Protein AF-F6R6I1-F1 (afdb_monomer)

Nearest PDB structures (foldseek):
  8r4o-assembly4_G  TM=9.801E-01  e=1.440E-27  Homo sapiens
  8r4o-assembly1_A  TM=9.838E-01  e=4.309E-27  Homo sapiens
  8r4q-assembly3_E  TM=9.734E-01  e=6.599E-27  Homo sapiens
  8r4q-assembly6_K  TM=9.717E-01  e=1.011E-26  Homo sapiens
  8oku-assembly1_B  TM=9.571E-01  e=4.309E-27  Homo sapiens

Mean predicted aligned error: 9.82 Å

Secondary structure (DSSP, 8-state):
------------------PPP---EETTEEEEEEEEE-SSEEEEEEEETTT--EEEEEEEEGGG--HHHHHHHHHHHHHHHH---TTBPPEEEEEE-SSEEEEEEE--TT-BHHHHHHHH-SPPHHHHHHHHHHHHHHHHHHHTTTEE-S---GGGEEE-TT--EEE--GGG-EE--TT-------S-GGG--THHHHT--

Foldseek 3Di:
DDDDDDDDDPDDPPPPPPPPPPFDDDVQWGWDDWDDDDDFWTWTWIARNVVRDIWIKIKGFQVPDDPVLVVLVVQLVVLLCPDDDPQAKHFDDWDDDPTMIITIIDDAPQAFVVVVCVVPNDDDPVVVVQQVVSVVVSQVSCVVVQKHQQADDRNQWGAHPVGHTYGHDSSVMDGDDDPDDDQDQDYDVVPDDVCSVVSDD

Structure (mmCIF, N/CA/C/O backbone):
data_AF-F6R6I1-F1
#
_entry.id   AF-F6R6I1-F1
#
loop_
_atom_site.group_PDB
_atom_site.id
_atom_site.type_symbol
_atom_site.label_atom_id
_atom_site.label_alt_id
_atom_site.label_comp_id
_atom_site.label_asym_id
_atom_site.label_entity_id
_atom_site.label_seq_id
_atom_site.pdbx_PDB_ins_code
_atom_site.Cartn_x
_atom_site.Cartn_y
_atom_site.Cartn_z
_atom_site.occupancy
_atom_site.B_iso_or_equiv
_atom_site.auth_seq_id
_atom_site.auth_comp_id
_atom_site.auth_asym_id
_atom_site.auth_atom_id
_atom_site.pdbx_PDB_model_num
ATOM 1 N N . MET A 1 1 ? -18.688 -51.792 69.444 1.00 35.81 1 MET A N 1
ATOM 2 C CA . MET A 1 1 ? -17.307 -52.101 69.013 1.00 35.81 1 MET A CA 1
ATOM 3 C C . MET A 1 1 ? -17.347 -52.155 67.488 1.00 35.81 1 MET A C 1
ATOM 5 O O . MET A 1 1 ? -18.050 -53.008 66.976 1.00 35.81 1 MET A O 1
ATOM 9 N N . THR A 1 2 ? -17.071 -51.022 66.819 1.00 34.97 2 THR A N 1
ATOM 10 C CA . THR A 1 2 ? -15.810 -50.719 66.073 1.00 34.97 2 THR A CA 1
ATOM 11 C C . THR A 1 2 ? -15.666 -51.589 64.812 1.00 34.97 2 THR A C 1
ATOM 13 O O . THR A 1 2 ? -15.814 -52.793 64.924 1.00 34.97 2 THR A O 1
ATOM 16 N N . SER A 1 3 ? -15.337 -51.135 63.599 1.00 32.53 3 SER A N 1
ATOM 17 C CA . SER A 1 3 ? -14.933 -49.834 63.041 1.00 32.53 3 SER A CA 1
ATOM 18 C C . SER A 1 3 ? -14.606 -50.028 61.540 1.00 32.53 3 SER A C 1
ATOM 20 O O . SER A 1 3 ? -13.990 -51.030 61.205 1.00 32.53 3 SER A O 1
ATOM 22 N N . ASN A 1 4 ? -14.933 -49.021 60.718 1.00 33.94 4 ASN A N 1
ATOM 23 C CA . ASN A 1 4 ? -14.175 -48.418 59.596 1.00 33.94 4 ASN A CA 1
ATOM 24 C C . ASN A 1 4 ? -13.657 -49.180 58.347 1.00 33.94 4 ASN A C 1
ATOM 26 O O . ASN A 1 4 ? -12.853 -50.097 58.448 1.00 33.94 4 ASN A O 1
ATOM 30 N N . GLY A 1 5 ? -13.907 -48.524 57.191 1.00 29.98 5 GLY A N 1
ATOM 31 C CA . GLY A 1 5 ? -12.962 -48.283 56.069 1.00 29.98 5 GLY A CA 1
ATOM 32 C C . GLY A 1 5 ? -13.103 -49.219 54.856 1.00 29.98 5 GLY A C 1
ATOM 33 O O . GLY A 1 5 ? -13.287 -50.406 55.056 1.00 29.98 5 GLY A O 1
ATOM 34 N N . GLN A 1 6 ? -13.024 -48.835 53.572 1.00 35.38 6 GLN A N 1
ATOM 35 C CA . GLN A 1 6 ? -12.653 -47.619 52.817 1.00 35.38 6 GLN A CA 1
ATOM 36 C C . GLN A 1 6 ? -13.340 -47.715 51.425 1.00 35.38 6 GLN A C 1
ATOM 38 O O . GLN A 1 6 ? -13.436 -48.802 50.868 1.00 35.38 6 GLN A O 1
ATOM 43 N N . VAL A 1 7 ? -14.037 -46.679 50.946 1.00 37.00 7 VAL A N 1
ATOM 44 C CA . VAL A 1 7 ? -13.659 -45.748 49.850 1.00 37.00 7 VAL A CA 1
ATOM 45 C C . VAL A 1 7 ? -12.841 -46.353 48.696 1.00 37.00 7 VAL A C 1
ATOM 47 O O . VAL A 1 7 ? -11.681 -46.712 48.868 1.00 37.00 7 VAL A O 1
ATOM 50 N N . GLY A 1 8 ? -13.431 -46.337 47.496 1.00 31.70 8 GLY A N 1
ATOM 51 C CA . GLY A 1 8 ? -12.760 -46.528 46.211 1.00 31.70 8 GLY A CA 1
ATOM 52 C C . GLY A 1 8 ? -13.413 -45.642 45.149 1.00 31.70 8 GLY A C 1
ATOM 53 O O . GLY A 1 8 ? -14.335 -46.074 44.463 1.00 31.70 8 GLY A O 1
ATOM 54 N N . ASP A 1 9 ? -12.953 -44.392 45.067 1.00 30.20 9 ASP A N 1
ATOM 55 C CA . ASP A 1 9 ? -13.280 -43.432 44.011 1.00 30.20 9 ASP A CA 1
ATOM 56 C C . ASP A 1 9 ? -12.743 -43.926 42.660 1.00 30.20 9 ASP A C 1
ATOM 58 O O . ASP A 1 9 ? -11.531 -44.032 42.460 1.00 30.20 9 ASP A O 1
ATOM 62 N N . ALA A 1 10 ? -13.634 -44.180 41.702 1.00 37.78 10 ALA A N 1
ATOM 63 C CA . ALA A 1 10 ? -13.260 -44.258 40.295 1.00 37.78 10 ALA A CA 1
ATOM 64 C C . ALA A 1 10 ? -13.224 -42.828 39.741 1.00 37.78 10 ALA A C 1
ATOM 66 O O . ALA A 1 10 ? -14.251 -42.224 39.427 1.00 37.78 10 ALA A O 1
ATOM 67 N N . SER A 1 11 ? -12.017 -42.273 39.680 1.00 33.06 11 SER A N 1
ATOM 68 C CA . SER A 1 11 ? -11.728 -40.952 39.145 1.00 33.06 11 SER A CA 1
ATOM 69 C C . SER A 1 11 ? -12.182 -40.834 37.687 1.00 33.06 11 SER A C 1
ATOM 71 O O . SER A 1 11 ? -11.647 -41.458 36.771 1.00 33.06 11 SER A O 1
ATOM 73 N N . CYS A 1 12 ? -13.182 -39.980 37.471 1.00 34.50 12 CYS A N 1
ATOM 74 C CA . CYS A 1 12 ? -13.543 -39.481 36.154 1.00 34.50 12 CYS A CA 1
ATOM 75 C C . CYS A 1 12 ? -12.335 -38.708 35.606 1.00 34.50 12 CYS A C 1
ATOM 77 O O . CYS A 1 12 ? -11.949 -37.673 36.155 1.00 34.50 12 CYS A O 1
ATOM 79 N N . GLN A 1 13 ? -11.707 -39.242 34.558 1.00 38.09 13 GLN A N 1
ATOM 80 C CA . GLN A 1 13 ? -10.607 -38.592 33.856 1.00 38.09 13 GLN A CA 1
ATOM 81 C C . GLN A 1 13 ? -11.060 -37.195 33.421 1.00 38.09 13 GLN A C 1
ATOM 83 O O . GLN A 1 13 ? -12.017 -37.037 32.661 1.00 38.09 13 GLN A O 1
ATOM 88 N N . GLN A 1 14 ? -10.386 -36.174 33.949 1.00 37.91 14 GLN A N 1
ATOM 89 C CA . GLN A 1 14 ? -10.586 -34.787 33.561 1.00 37.91 14 GLN A CA 1
ATOM 90 C C . GLN A 1 14 ? -10.258 -34.65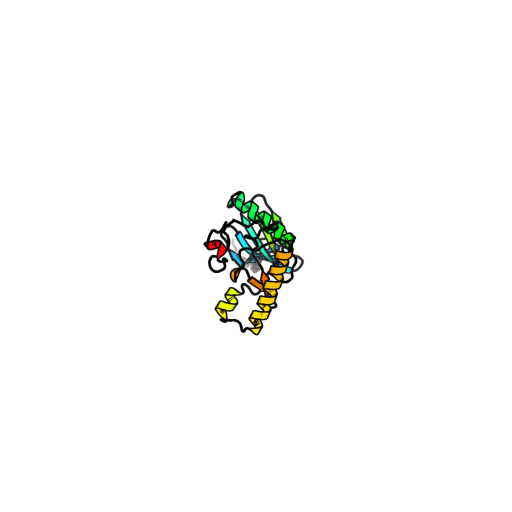5 32.073 1.00 37.91 14 GLN A C 1
ATOM 92 O O . GLN A 1 14 ? -9.095 -34.620 31.673 1.00 37.91 14 GLN A O 1
ATOM 97 N N . ASN A 1 15 ? -11.306 -34.593 31.251 1.00 37.44 15 ASN A N 1
ATOM 98 C CA . ASN A 1 15 ? -11.198 -34.182 29.863 1.00 37.44 15 ASN A CA 1
ATOM 99 C C . ASN A 1 15 ? -10.594 -32.781 29.845 1.00 37.44 15 ASN A C 1
ATOM 101 O O . ASN A 1 15 ? -11.216 -31.805 30.268 1.00 37.44 15 ASN A O 1
ATOM 105 N N . ASN A 1 16 ? -9.353 -32.716 29.378 1.00 40.16 16 ASN A N 1
ATOM 106 C CA . ASN A 1 16 ? -8.565 -31.509 29.248 1.00 40.16 16 ASN A CA 1
ATOM 107 C C . ASN A 1 16 ? -9.211 -30.635 28.162 1.00 40.16 16 ASN A C 1
ATOM 109 O O . ASN A 1 16 ? -8.868 -30.723 26.980 1.00 40.16 16 ASN A O 1
ATOM 113 N N . SER A 1 17 ? -10.216 -29.848 28.555 1.00 44.41 17 SER A N 1
ATOM 114 C CA . SER A 1 17 ? -10.923 -28.913 27.690 1.00 44.41 17 SER A CA 1
ATOM 115 C C . SER A 1 17 ? -9.913 -27.907 27.152 1.00 44.41 17 SER A C 1
ATOM 117 O O . SER A 1 17 ? -9.571 -26.931 27.822 1.00 44.41 17 SER A O 1
ATOM 119 N N . HIS A 1 18 ? -9.416 -28.161 25.942 1.00 47.91 18 HIS A N 1
ATOM 120 C CA . HIS A 1 18 ? -8.641 -27.200 25.181 1.00 47.91 18 HIS A CA 1
ATOM 121 C C . HIS A 1 18 ? -9.564 -26.016 24.910 1.00 47.91 18 HIS A C 1
ATOM 123 O O . HIS A 1 18 ? -10.358 -26.033 23.969 1.00 47.91 18 HIS A O 1
ATOM 129 N N . LYS A 1 19 ? -9.498 -24.990 25.767 1.00 42.94 19 LYS A N 1
ATOM 130 C CA . LYS A 1 19 ? -10.027 -23.672 25.424 1.00 42.94 19 LYS A CA 1
ATOM 131 C C . LYS A 1 19 ? -9.377 -23.309 24.088 1.00 42.94 19 LYS A C 1
ATOM 133 O O . LYS A 1 19 ? -8.145 -23.267 24.040 1.00 42.94 19 LYS A O 1
ATOM 138 N N . PRO A 1 20 ? -10.149 -23.082 23.010 1.00 53.94 20 PRO A N 1
ATOM 139 C CA . PRO A 1 20 ? -9.555 -22.578 21.785 1.00 53.94 20 PRO A CA 1
ATOM 140 C C . PRO A 1 20 ? -8.808 -21.284 22.136 1.00 53.94 20 PRO A C 1
ATOM 142 O O . PRO A 1 20 ? -9.277 -20.540 23.009 1.00 53.94 20 PRO A O 1
ATOM 145 N N . PRO A 1 21 ? -7.637 -21.027 21.528 1.00 56.09 21 PRO A N 1
ATOM 146 C CA . PRO A 1 21 ? -6.896 -19.805 21.799 1.00 56.09 21 PRO A CA 1
ATOM 147 C C . PRO A 1 21 ? -7.847 -18.617 21.633 1.00 56.09 21 PRO A C 1
ATOM 149 O O . PRO A 1 21 ? -8.595 -1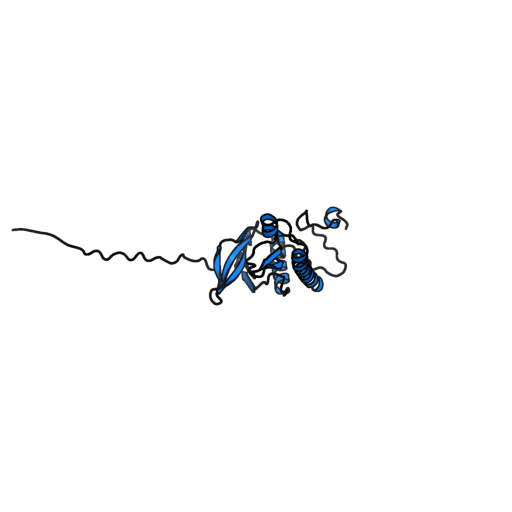8.544 20.658 1.00 56.09 21 PRO A O 1
ATOM 152 N N . SER A 1 22 ? -7.885 -17.717 22.618 1.00 65.69 22 SER A N 1
ATOM 153 C CA . SER A 1 22 ? -8.727 -16.526 22.544 1.00 65.69 22 SER A CA 1
ATOM 154 C C . SER A 1 22 ? -8.196 -15.636 21.425 1.00 65.69 22 SER A C 1
ATOM 156 O O . SER A 1 22 ? -7.246 -14.875 21.620 1.00 65.69 22 SER A O 1
ATOM 158 N N . TYR A 1 23 ? -8.760 -15.767 20.229 1.00 70.62 23 TYR A N 1
ATOM 159 C CA . TYR A 1 23 ? -8.351 -14.943 19.109 1.00 70.62 23 TYR A CA 1
ATOM 160 C C . TYR A 1 23 ? -8.720 -13.485 19.378 1.00 70.62 23 TYR A C 1
ATOM 162 O O . TYR A 1 23 ? -9.862 -13.160 19.712 1.00 70.62 23 TYR A O 1
ATOM 170 N N . VAL A 1 24 ? -7.743 -12.592 19.220 1.00 87.06 24 VAL A N 1
ATOM 171 C CA . VAL A 1 24 ? -7.985 -11.150 19.269 1.00 87.06 24 VAL A CA 1
ATOM 172 C C . VAL A 1 24 ? -8.797 -10.776 18.031 1.00 87.06 24 VAL A C 1
ATOM 174 O O . VAL A 1 24 ? -8.420 -11.118 16.911 1.00 87.06 24 VAL A O 1
ATOM 177 N N . ARG A 1 25 ? -9.920 -10.078 18.218 1.00 92.00 25 ARG A N 1
ATOM 178 C CA . ARG A 1 25 ? -10.815 -9.669 17.127 1.00 92.00 25 ARG A CA 1
ATOM 179 C C . ARG A 1 25 ? -10.876 -8.157 16.993 1.00 92.00 25 ARG A C 1
ATOM 181 O O . ARG A 1 25 ? -10.837 -7.435 17.985 1.00 92.00 25 ARG A O 1
ATOM 188 N N . VAL A 1 26 ? -11.022 -7.694 15.756 1.00 90.25 26 VAL A N 1
ATOM 189 C CA . VAL A 1 26 ? -11.340 -6.301 15.423 1.00 90.25 26 VAL A CA 1
ATOM 190 C C . VAL A 1 26 ? -12.490 -6.334 14.425 1.00 90.25 26 VAL A C 1
ATOM 192 O O . VAL A 1 26 ? -12.317 -6.818 13.310 1.00 90.25 26 VAL A O 1
ATOM 195 N N . GLY A 1 27 ? -13.676 -5.864 14.818 1.00 91.75 27 GLY A N 1
ATOM 196 C CA . GLY A 1 27 ? -14.876 -5.970 13.981 1.00 91.75 27 GLY A CA 1
ATOM 197 C C . GLY A 1 27 ? -15.152 -7.418 13.549 1.00 91.75 27 GLY A C 1
ATOM 198 O O . GLY A 1 27 ? -15.211 -8.319 14.383 1.00 91.75 27 GLY A O 1
ATOM 199 N N . CYS A 1 28 ? -15.280 -7.646 12.237 1.00 95.06 28 CYS A N 1
ATOM 200 C CA . CYS A 1 28 ? -15.506 -8.970 11.637 1.00 95.06 28 CYS A CA 1
ATOM 201 C C . CYS A 1 28 ? -14.208 -9.722 11.279 1.00 95.06 28 CYS A C 1
ATOM 203 O O . CYS A 1 28 ? -14.245 -10.641 10.457 1.00 95.06 28 CYS A O 1
ATOM 205 N N . TYR A 1 29 ? -13.066 -9.335 11.855 1.00 97.62 29 TYR A N 1
ATOM 206 C CA . TYR A 1 29 ? -11.757 -9.894 11.520 1.00 97.62 29 TYR A CA 1
ATOM 207 C C . TYR A 1 29 ? -11.109 -10.571 12.722 1.00 97.62 29 TYR A C 1
ATOM 209 O O . TYR A 1 29 ? -11.023 -10.007 13.816 1.00 97.62 29 TYR A O 1
ATOM 217 N N . GLU A 1 30 ? -10.616 -11.778 12.485 1.00 97.50 30 GLU A N 1
ATOM 218 C CA . GLU A 1 30 ? -9.791 -12.534 13.412 1.00 97.50 30 GLU A CA 1
ATOM 219 C C . GLU A 1 30 ? -8.319 -12.209 13.157 1.00 97.50 30 GLU A C 1
ATOM 221 O O . GLU A 1 30 ? -7.811 -12.440 12.060 1.00 97.50 30 GLU A O 1
ATOM 226 N N . ILE A 1 31 ? -7.653 -11.607 14.144 1.00 97.00 31 ILE A N 1
ATOM 227 C CA . ILE A 1 31 ? -6.280 -11.122 14.015 1.00 97.00 31 ILE A CA 1
ATOM 228 C C . ILE A 1 31 ? -5.289 -12.277 14.176 1.00 97.00 31 ILE A C 1
ATOM 230 O O . ILE A 1 31 ? -5.380 -13.064 15.115 1.00 97.00 31 ILE A O 1
ATOM 234 N N . GLU A 1 32 ? -4.291 -12.323 13.297 1.00 96.19 32 GLU A N 1
ATOM 235 C CA . GLU A 1 32 ? -3.231 -13.330 13.290 1.00 96.19 32 GLU A CA 1
ATOM 236 C C . GLU A 1 32 ? -1.860 -12.683 13.578 1.00 96.19 32 GLU A C 1
ATOM 238 O O . GLU A 1 32 ? -1.722 -11.740 14.369 1.00 96.19 32 GLU A O 1
ATOM 243 N N . ARG A 1 33 ? -0.805 -13.204 12.941 1.00 95.88 33 ARG A N 1
ATOM 244 C CA . ARG A 1 33 ? 0.572 -12.730 13.091 1.00 95.88 33 ARG A CA 1
ATOM 245 C C . ARG A 1 33 ? 0.775 -11.331 12.498 1.00 95.88 33 ARG A C 1
ATOM 247 O O . ARG A 1 33 ? 0.147 -10.935 11.514 1.00 95.88 33 ARG A O 1
ATOM 254 N N . THR A 1 34 ? 1.729 -10.607 13.073 1.00 96.00 34 THR A N 1
ATOM 255 C CA . THR A 1 34 ? 2.257 -9.362 12.502 1.00 96.00 34 THR A CA 1
ATOM 256 C C . THR A 1 34 ? 3.021 -9.662 11.211 1.00 96.00 34 THR A C 1
ATOM 258 O O . THR A 1 34 ? 3.801 -10.608 11.180 1.00 96.00 34 THR A O 1
ATOM 261 N N . ILE A 1 35 ? 2.788 -8.862 10.170 1.00 93.38 35 ILE A N 1
ATOM 262 C CA . ILE A 1 35 ? 3.462 -8.960 8.863 1.00 93.38 35 ILE A CA 1
ATOM 263 C C . ILE A 1 35 ? 4.281 -7.719 8.512 1.00 93.38 35 ILE A C 1
ATOM 265 O O . ILE A 1 35 ? 5.077 -7.773 7.592 1.00 93.38 35 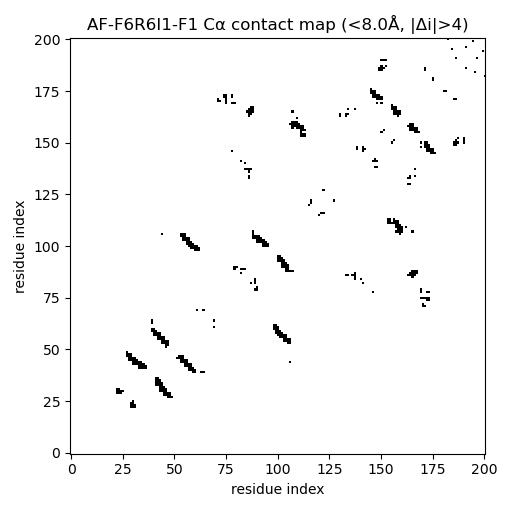ILE A O 1
ATOM 269 N N . GLY A 1 36 ? 4.113 -6.622 9.251 1.00 89.12 36 GLY A N 1
ATOM 270 C CA . GLY A 1 36 ? 4.921 -5.418 9.090 1.00 89.12 36 GLY A CA 1
ATOM 271 C C . GLY A 1 36 ? 4.896 -4.570 10.355 1.00 89.12 36 GLY A C 1
ATOM 272 O O . GLY A 1 36 ? 3.910 -4.577 11.101 1.00 89.12 36 GLY A O 1
ATOM 273 N N . LYS A 1 37 ? 5.985 -3.851 10.619 1.00 89.06 37 LYS A N 1
ATOM 274 C CA . LYS A 1 37 ? 6.099 -2.891 11.722 1.00 89.06 37 LYS A CA 1
ATOM 275 C C . LYS A 1 37 ? 6.719 -1.609 11.183 1.00 89.06 37 LYS A C 1
ATOM 277 O O . LYS A 1 37 ? 7.802 -1.656 10.617 1.00 89.06 37 LYS A O 1
ATOM 282 N N . GLY A 1 38 ? 6.030 -0.493 11.374 1.00 80.38 38 GLY A N 1
ATOM 283 C CA . GLY A 1 38 ? 6.566 0.848 11.171 1.00 80.38 38 GLY A CA 1
ATOM 284 C C . GLY A 1 38 ? 6.615 1.613 12.492 1.00 80.38 38 GLY A C 1
ATOM 285 O O . GLY A 1 38 ? 6.241 1.083 13.539 1.00 80.38 38 GLY A O 1
ATOM 286 N N . ASN A 1 39 ? 7.027 2.879 12.433 1.00 79.56 39 ASN A N 1
ATOM 287 C CA . ASN A 1 39 ? 7.198 3.714 13.628 1.00 79.56 39 ASN A CA 1
ATOM 288 C C . ASN A 1 39 ? 5.892 3.930 14.408 1.00 79.56 39 ASN A C 1
ATOM 290 O O . ASN A 1 39 ? 5.885 3.830 15.628 1.00 79.56 39 ASN A O 1
ATOM 294 N N . PHE A 1 40 ? 4.782 4.183 13.707 1.00 85.94 40 PHE A N 1
ATOM 295 C CA . PHE A 1 40 ? 3.486 4.528 14.322 1.00 85.94 40 PHE A CA 1
ATOM 296 C C . PHE A 1 40 ? 2.363 3.551 13.956 1.00 85.94 40 PHE A C 1
ATOM 298 O O . PHE A 1 40 ? 1.188 3.779 14.255 1.00 85.94 40 PHE A O 1
ATOM 305 N N . ALA A 1 41 ? 2.713 2.477 13.247 1.00 91.75 41 ALA A N 1
ATOM 306 C CA . ALA A 1 41 ? 1.755 1.526 12.720 1.00 91.75 41 ALA A CA 1
ATOM 307 C C . ALA A 1 41 ? 2.291 0.099 12.778 1.00 91.75 41 ALA A C 1
ATOM 309 O O . ALA A 1 41 ? 3.471 -0.161 12.547 1.00 91.75 41 ALA A O 1
ATOM 310 N N . VAL A 1 42 ? 1.391 -0.848 13.016 1.00 95.12 42 VAL A N 1
ATOM 311 C CA . VAL A 1 42 ? 1.664 -2.278 12.873 1.00 95.12 42 VAL A CA 1
ATOM 312 C C . VAL A 1 42 ? 0.710 -2.864 11.847 1.00 95.12 42 VAL A C 1
ATOM 314 O O . VAL A 1 42 ? -0.489 -2.596 11.882 1.00 95.12 42 VAL A O 1
ATOM 317 N N . VAL A 1 43 ? 1.230 -3.679 10.937 1.00 95.38 43 VAL A N 1
ATOM 318 C CA . VAL A 1 43 ? 0.427 -4.391 9.944 1.00 95.38 43 VAL A CA 1
ATOM 319 C C . VAL A 1 43 ? 0.282 -5.836 10.391 1.00 95.38 43 VAL A C 1
ATOM 321 O O . VAL A 1 43 ? 1.271 -6.524 10.659 1.00 95.38 43 VAL A O 1
ATOM 324 N N . LYS A 1 44 ? -0.956 -6.313 10.492 1.00 97.25 44 LYS A N 1
ATOM 325 C CA . LYS A 1 44 ? -1.268 -7.694 10.874 1.00 97.25 44 LYS A CA 1
ATOM 326 C C . LYS A 1 44 ? -2.001 -8.413 9.753 1.00 97.25 44 LYS A C 1
ATOM 328 O O . LYS A 1 44 ? -2.857 -7.823 9.102 1.00 97.25 44 LYS A O 1
ATOM 333 N N . LEU A 1 45 ? -1.679 -9.690 9.559 1.00 97.62 45 LEU A N 1
ATOM 334 C CA . LEU A 1 45 ? -2.552 -10.585 8.807 1.00 97.62 45 LEU A CA 1
ATOM 335 C C . LEU A 1 45 ? -3.810 -10.825 9.642 1.00 97.62 45 LEU A C 1
ATOM 337 O O . LEU A 1 45 ? -3.732 -10.945 10.866 1.00 97.62 45 LEU A O 1
ATOM 341 N N . ALA A 1 46 ? -4.955 -10.899 8.983 1.00 98.12 46 ALA A N 1
ATOM 342 C CA . ALA A 1 46 ? -6.205 -11.284 9.607 1.00 98.12 46 ALA A CA 1
ATOM 343 C C . ALA A 1 46 ? -7.069 -12.089 8.634 1.00 98.12 46 ALA A C 1
ATOM 345 O O . ALA A 1 46 ? -6.878 -12.036 7.416 1.00 98.12 46 ALA A O 1
ATOM 346 N N . THR A 1 47 ? -8.053 -12.800 9.177 1.00 98.19 47 THR A N 1
ATOM 347 C CA . THR A 1 47 ? -9.068 -13.521 8.405 1.00 98.19 47 THR A CA 1
ATOM 348 C C . THR A 1 47 ? -10.432 -12.888 8.638 1.00 98.19 47 THR A C 1
ATOM 350 O O . THR A 1 47 ? -10.871 -12.736 9.778 1.00 98.19 47 THR A O 1
ATOM 353 N N . HIS A 1 48 ? -11.135 -12.534 7.563 1.00 97.69 48 HIS A N 1
ATOM 354 C CA . HIS A 1 48 ? -12.528 -12.115 7.660 1.00 97.69 48 HIS A CA 1
ATOM 355 C C . HIS A 1 48 ? -13.410 -13.316 8.035 1.00 97.69 48 HIS A C 1
ATOM 357 O O . HIS A 1 48 ? -13.383 -14.356 7.374 1.00 97.69 48 HIS A O 1
ATOM 363 N N . ILE A 1 49 ? -14.202 -13.185 9.101 1.00 96.25 49 ILE A N 1
ATOM 364 C CA . ILE A 1 49 ? -14.842 -14.325 9.776 1.00 96.25 49 ILE A CA 1
ATOM 365 C C . ILE A 1 49 ? -15.834 -15.062 8.867 1.00 96.25 49 ILE A C 1
ATOM 367 O O . ILE A 1 49 ? -15.878 -16.295 8.897 1.00 96.25 49 ILE A O 1
ATOM 371 N N . GLN A 1 50 ? -16.610 -14.326 8.066 1.00 95.62 50 GLN A N 1
ATOM 372 C CA . GLN A 1 50 ? -17.666 -14.900 7.224 1.00 95.62 50 GLN A CA 1
ATOM 373 C C . GLN A 1 50 ? -17.110 -15.448 5.907 1.00 95.62 50 GLN A C 1
ATOM 375 O O . GLN A 1 50 ? -17.310 -16.611 5.583 1.00 95.62 50 GLN A O 1
ATOM 380 N N . THR A 1 51 ? -16.375 -14.620 5.161 1.00 96.88 51 THR A N 1
ATOM 381 C CA . THR A 1 51 ? -15.862 -14.984 3.825 1.00 96.88 51 THR A CA 1
ATOM 382 C C . THR A 1 51 ? -14.609 -15.853 3.872 1.00 96.88 51 THR A C 1
ATOM 384 O O . THR A 1 51 ? -14.187 -16.355 2.836 1.00 96.88 51 THR A O 1
ATOM 387 N N . LYS A 1 52 ? -13.974 -15.983 5.045 1.00 96.81 52 LYS A N 1
ATOM 388 C CA . LYS A 1 52 ? -12.663 -16.627 5.239 1.00 96.81 52 LYS A CA 1
ATOM 389 C C . LYS A 1 52 ? -11.523 -16.001 4.428 1.00 96.81 52 LYS A C 1
ATOM 391 O O . LYS A 1 52 ? -10.432 -16.562 4.361 1.00 96.81 52 LYS A O 1
ATOM 396 N N . ALA A 1 53 ? -11.742 -14.822 3.849 1.00 96.50 53 ALA A N 1
ATOM 397 C CA . ALA A 1 53 ? -10.731 -14.119 3.076 1.00 96.50 53 ALA A CA 1
ATOM 398 C C . ALA A 1 53 ? -9.612 -13.595 3.986 1.00 96.50 53 ALA A C 1
ATOM 400 O O . ALA A 1 53 ? -9.880 -13.003 5.036 1.00 96.50 53 ALA A O 1
ATOM 401 N N . LYS A 1 54 ? -8.359 -13.779 3.559 1.00 97.94 54 LYS A N 1
ATOM 402 C CA . LYS A 1 54 ? -7.190 -13.166 4.196 1.00 97.94 54 LYS A CA 1
ATOM 403 C C . LYS A 1 54 ? -7.100 -11.686 3.826 1.00 97.94 54 LYS A C 1
ATOM 405 O O . LYS A 1 54 ? -7.280 -11.325 2.664 1.00 97.94 54 LYS A O 1
ATOM 410 N N . VAL A 1 55 ? -6.785 -10.849 4.808 1.00 98.06 55 VAL A N 1
ATOM 411 C CA . VAL A 1 55 ? -6.622 -9.395 4.661 1.00 98.06 55 VAL A CA 1
ATOM 412 C C . VAL A 1 55 ? -5.401 -8.907 5.435 1.00 98.06 55 VAL A C 1
ATOM 414 O O . VAL A 1 55 ? -4.972 -9.541 6.401 1.00 98.06 55 VAL A O 1
ATOM 417 N N . ALA A 1 56 ? -4.855 -7.763 5.035 1.00 97.75 56 ALA A N 1
ATOM 418 C CA . ALA A 1 56 ? -3.876 -7.036 5.833 1.00 97.75 56 ALA A CA 1
ATOM 419 C C . ALA A 1 56 ? -4.584 -5.896 6.579 1.00 97.75 56 ALA A C 1
ATOM 421 O O . ALA A 1 56 ? -5.407 -5.189 6.004 1.00 97.75 56 ALA A O 1
ATOM 422 N N . ILE A 1 57 ? -4.294 -5.730 7.869 1.00 97.56 57 ILE A N 1
ATOM 423 C CA . ILE A 1 57 ? -4.850 -4.652 8.692 1.00 97.56 57 ILE A CA 1
ATOM 424 C C . ILE A 1 57 ? -3.704 -3.787 9.204 1.00 97.56 57 ILE A C 1
ATOM 426 O O . ILE A 1 57 ? -2.944 -4.222 10.072 1.00 97.56 57 ILE A O 1
ATOM 430 N N . LYS A 1 58 ? -3.593 -2.562 8.678 1.00 95.81 58 LYS A N 1
ATOM 431 C CA . LYS A 1 58 ? -2.691 -1.518 9.192 1.00 95.81 58 LYS A CA 1
ATOM 432 C C . LYS A 1 58 ? -3.377 -0.852 10.383 1.00 95.81 58 LYS A C 1
ATOM 434 O O . LYS A 1 58 ? -4.435 -0.243 10.237 1.00 95.81 58 LYS A O 1
ATOM 439 N N . ILE A 1 59 ? -2.796 -1.026 11.566 1.00 96.25 59 ILE A N 1
ATOM 440 C CA . ILE A 1 59 ? -3.281 -0.491 12.838 1.00 96.25 59 ILE A CA 1
ATOM 441 C C . ILE A 1 59 ? -2.391 0.686 13.211 1.00 96.25 59 ILE A C 1
ATOM 443 O O . ILE A 1 59 ? -1.206 0.495 13.476 1.00 96.25 59 ILE A O 1
ATOM 447 N N . VAL A 1 60 ? -2.970 1.879 13.244 1.00 95.56 60 VAL A N 1
ATOM 448 C CA . VAL A 1 60 ? -2.292 3.135 13.572 1.00 95.56 60 VAL A CA 1
ATOM 449 C C . VAL A 1 60 ? -2.732 3.596 14.955 1.00 95.56 60 VAL A C 1
ATOM 451 O O . VAL A 1 60 ? -3.931 3.623 15.247 1.00 95.56 60 VAL A O 1
ATOM 454 N N . ASP A 1 61 ? -1.772 3.982 15.790 1.00 94.75 61 ASP A N 1
ATOM 455 C CA . ASP A 1 61 ? -2.032 4.621 17.080 1.00 94.75 61 ASP A CA 1
ATOM 456 C C . ASP A 1 61 ? -2.069 6.146 16.922 1.00 94.75 61 ASP A C 1
ATOM 458 O O . ASP A 1 61 ? -1.053 6.781 16.647 1.00 94.75 61 ASP A O 1
ATOM 462 N N . LYS A 1 62 ? -3.252 6.745 17.090 1.00 94.12 62 LYS A N 1
ATOM 463 C CA . LYS A 1 62 ? -3.458 8.191 16.937 1.00 94.12 62 LYS A CA 1
ATOM 464 C C . LYS A 1 62 ? -2.801 8.999 18.051 1.00 94.12 62 LYS A C 1
ATOM 466 O O . LYS A 1 62 ? -2.518 10.170 17.840 1.00 94.12 62 LYS A O 1
ATOM 471 N N . THR A 1 63 ? -2.560 8.395 19.214 1.00 93.06 63 THR A N 1
ATOM 472 C CA . THR A 1 63 ? -1.971 9.094 20.368 1.00 93.06 63 THR A CA 1
ATOM 473 C C . THR A 1 63 ? -0.483 9.383 20.179 1.00 93.06 63 THR A C 1
ATOM 475 O O . THR A 1 63 ? 0.057 10.284 20.812 1.00 93.06 63 THR A O 1
ATOM 478 N N . GLN A 1 64 ? 0.166 8.656 19.268 1.00 91.19 64 GLN A N 1
ATOM 479 C CA . GLN A 1 64 ? 1.584 8.803 18.940 1.00 91.19 64 GLN A CA 1
ATOM 480 C C . GLN A 1 64 ? 1.823 9.739 17.745 1.00 91.19 64 GLN A C 1
ATOM 482 O O . GLN A 1 64 ? 2.951 9.859 17.274 1.00 91.19 64 GLN A O 1
ATOM 487 N N . LEU A 1 65 ? 0.769 10.378 17.228 1.00 90.44 65 LEU A N 1
ATOM 488 C CA . LEU A 1 65 ? 0.823 11.210 16.032 1.00 90.44 65 LEU A CA 1
ATOM 489 C C . LEU A 1 65 ? 0.480 12.662 16.345 1.00 90.44 65 LEU A C 1
ATOM 491 O O . LEU A 1 65 ? -0.511 12.964 17.007 1.00 90.44 65 LEU A O 1
ATOM 495 N N . ASP A 1 66 ? 1.260 13.574 15.773 1.00 92.19 66 ASP A N 1
ATOM 496 C CA . ASP A 1 66 ? 0.882 14.979 15.696 1.00 92.19 66 ASP A CA 1
ATOM 497 C C . ASP A 1 66 ? -0.250 15.217 14.670 1.00 92.19 66 ASP A C 1
ATOM 499 O O . ASP A 1 66 ? -0.645 14.349 13.879 1.00 92.19 66 ASP A O 1
ATOM 503 N N . LYS A 1 67 ? -0.780 16.447 14.669 1.00 90.44 67 LYS A N 1
ATOM 504 C CA . LYS A 1 67 ? -1.865 16.862 13.765 1.00 90.44 67 LYS A CA 1
ATOM 505 C C . LYS A 1 67 ? -1.485 16.763 12.284 1.00 90.44 67 LYS A C 1
ATOM 507 O O . LYS A 1 67 ? -2.376 16.605 11.451 1.00 90.44 67 LYS A O 1
ATOM 512 N N . GLU A 1 68 ? -0.210 16.901 11.931 1.00 89.38 68 GLU A N 1
ATOM 513 C CA . GLU A 1 68 ? 0.239 16.873 10.538 1.00 89.38 68 GLU A CA 1
ATOM 514 C C . GLU A 1 68 ? 0.291 15.438 10.008 1.00 89.38 68 GLU A C 1
ATOM 516 O O . GLU A 1 68 ? -0.246 15.144 8.939 1.00 89.38 68 GLU A O 1
ATOM 521 N N . ASN A 1 69 ? 0.862 14.519 10.781 1.00 89.69 69 ASN A N 1
ATOM 522 C CA . ASN A 1 69 ? 0.916 13.104 10.452 1.00 89.69 69 ASN A CA 1
ATOM 523 C C . ASN A 1 69 ? -0.482 12.483 10.418 1.00 89.69 69 ASN A C 1
ATOM 525 O O . ASN A 1 69 ? -0.786 11.706 9.513 1.00 89.69 69 ASN A O 1
ATOM 529 N N . LEU A 1 70 ? -1.387 12.905 11.306 1.00 91.94 70 LEU A N 1
ATOM 530 C CA . LEU A 1 70 ?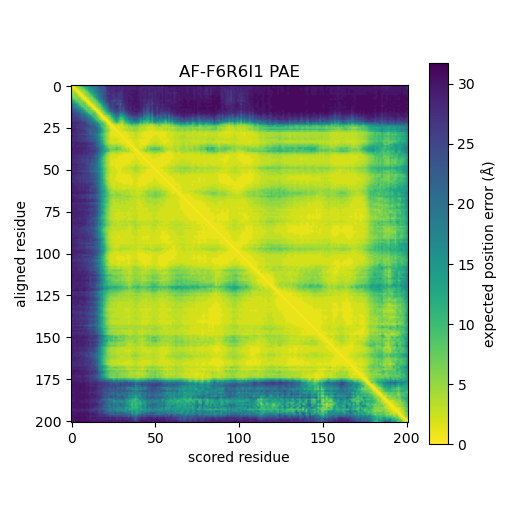 -2.782 12.480 11.238 1.00 91.94 70 LEU A CA 1
ATOM 531 C C . LEU A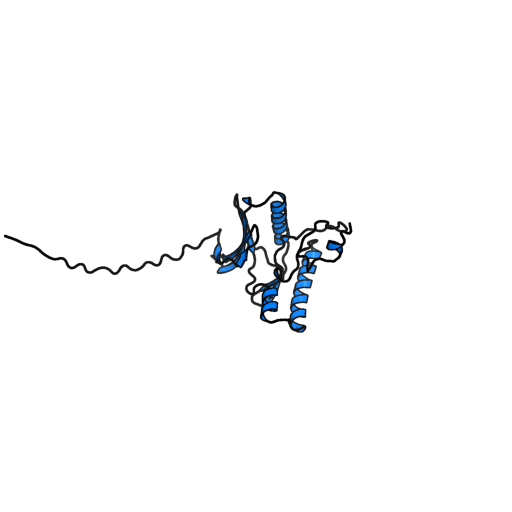 1 70 ? -3.465 12.934 9.931 1.00 91.94 70 LEU A C 1
ATOM 533 O O . LEU A 1 70 ? -4.181 12.149 9.308 1.00 91.94 70 LEU A O 1
ATOM 537 N N . LYS A 1 71 ? -3.203 14.164 9.458 1.00 91.69 71 LYS A N 1
ATOM 538 C CA . LYS A 1 71 ? -3.686 14.637 8.144 1.00 91.69 71 LYS A CA 1
ATOM 539 C C . LYS A 1 71 ? -3.126 13.804 6.989 1.00 91.69 71 LYS A C 1
ATOM 541 O O . LYS A 1 71 ? -3.871 13.504 6.059 1.00 91.69 71 LYS A O 1
ATOM 546 N N . LYS A 1 72 ? -1.845 13.414 7.042 1.00 90.56 72 LYS A N 1
ATOM 547 C CA . LYS A 1 72 ? -1.224 12.547 6.020 1.00 90.56 72 LYS A CA 1
ATOM 548 C C . LYS A 1 72 ? -1.944 11.200 5.925 1.00 90.56 72 LYS A C 1
ATOM 550 O O . LYS A 1 72 ? -2.249 10.766 4.821 1.00 90.56 72 LYS A O 1
ATOM 555 N N . ILE A 1 73 ? -2.299 10.599 7.060 1.00 92.69 73 ILE A N 1
ATOM 556 C CA . ILE A 1 73 ? -3.016 9.314 7.101 1.00 92.69 73 ILE A CA 1
ATOM 557 C C . ILE A 1 73 ? -4.448 9.438 6.573 1.00 92.69 73 ILE A C 1
ATOM 559 O O . ILE A 1 73 ? -4.903 8.583 5.818 1.00 92.69 73 ILE A O 1
ATOM 563 N N . TYR A 1 74 ? -5.172 10.508 6.915 1.00 94.56 74 TYR A N 1
ATOM 564 C CA . TYR A 1 74 ? -6.495 10.725 6.322 1.00 94.56 74 TYR A CA 1
ATOM 565 C C . TYR A 1 74 ? -6.414 10.955 4.809 1.00 94.56 74 TYR A C 1
ATOM 567 O O . TYR A 1 74 ? -7.249 10.433 4.077 1.00 94.56 74 TYR A O 1
ATOM 575 N N . ARG A 1 75 ? -5.381 11.653 4.317 1.00 94.94 75 ARG A N 1
ATOM 576 C CA . ARG A 1 75 ? -5.138 11.777 2.872 1.00 94.94 75 ARG A CA 1
ATOM 577 C C . ARG A 1 75 ? -4.831 10.427 2.219 1.00 94.94 75 ARG A C 1
ATOM 579 O O . ARG A 1 75 ? -5.375 10.155 1.156 1.00 94.94 75 ARG A O 1
ATOM 586 N N . GLU A 1 76 ? -4.001 9.588 2.844 1.00 94.81 76 GLU A N 1
ATOM 587 C CA . GLU A 1 76 ? -3.737 8.212 2.388 1.00 94.81 76 GLU A CA 1
ATOM 588 C C . GLU A 1 76 ? -5.057 7.443 2.218 1.00 94.81 76 GLU A C 1
ATOM 590 O O . GLU A 1 76 ? -5.286 6.837 1.173 1.00 94.81 76 GLU A O 1
ATOM 595 N N . ILE A 1 77 ? -5.963 7.533 3.197 1.00 96.25 77 ILE A N 1
ATOM 596 C CA . ILE A 1 77 ? -7.281 6.886 3.138 1.00 96.25 77 ILE A CA 1
ATOM 597 C C . ILE A 1 77 ? -8.117 7.386 1.959 1.00 96.25 77 ILE A C 1
ATOM 599 O O . ILE A 1 77 ? -8.682 6.561 1.241 1.00 96.25 77 ILE A O 1
ATOM 603 N N . GLU A 1 78 ? -8.222 8.702 1.762 1.00 97.12 78 GLU A N 1
ATOM 604 C CA . GLU A 1 78 ? -9.018 9.258 0.659 1.00 97.12 78 GLU A CA 1
ATOM 605 C C . GLU A 1 78 ? -8.462 8.835 -0.705 1.00 97.12 78 GLU A C 1
ATOM 607 O O . GLU A 1 78 ? -9.211 8.314 -1.530 1.00 97.12 78 GLU A O 1
ATOM 612 N N . ILE A 1 79 ? -7.139 8.902 -0.889 1.00 96.50 79 ILE A N 1
ATOM 613 C CA . ILE A 1 79 ? -6.479 8.405 -2.103 1.00 96.50 79 ILE A CA 1
ATOM 614 C C . ILE A 1 79 ? -6.812 6.923 -2.319 1.00 96.50 79 ILE A C 1
ATOM 616 O O . ILE A 1 79 ? -7.271 6.522 -3.388 1.00 96.50 79 ILE A O 1
ATOM 620 N N . MET A 1 80 ? -6.636 6.082 -1.299 1.00 97.19 80 MET A N 1
ATOM 621 C CA . MET A 1 80 ? -6.873 4.643 -1.424 1.00 97.19 80 MET A CA 1
ATOM 622 C C . MET A 1 80 ? -8.340 4.277 -1.706 1.00 97.19 80 MET A C 1
ATOM 624 O O . MET A 1 80 ? -8.592 3.235 -2.312 1.00 97.19 80 MET A O 1
ATOM 628 N N . LYS A 1 81 ? -9.317 5.100 -1.295 1.00 96.50 81 LYS A N 1
ATOM 629 C CA . LYS A 1 81 ? -10.739 4.894 -1.634 1.00 96.50 81 LYS A CA 1
ATOM 630 C C . LYS A 1 81 ? -11.014 5.083 -3.129 1.00 96.50 81 LYS A C 1
ATOM 632 O O . LYS A 1 81 ? -11.887 4.402 -3.677 1.00 96.50 81 LYS A O 1
ATOM 637 N N . GLU A 1 82 ? -10.289 5.989 -3.780 1.00 95.56 82 GLU A N 1
ATOM 638 C CA . GLU A 1 82 ? -10.467 6.346 -5.194 1.00 95.56 82 GLU A CA 1
ATOM 639 C C . GLU A 1 82 ? -9.714 5.403 -6.148 1.00 95.56 82 GLU A C 1
ATOM 641 O O . GLU A 1 82 ? -10.108 5.212 -7.306 1.00 95.56 82 GLU A O 1
ATOM 646 N N . LEU A 1 83 ? -8.632 4.776 -5.680 1.00 96.19 83 LEU A N 1
ATOM 647 C CA . LEU A 1 83 ? -7.807 3.899 -6.506 1.00 96.19 83 LEU A CA 1
ATOM 648 C C . LEU A 1 83 ? -8.398 2.483 -6.610 1.00 96.19 83 LEU A C 1
ATOM 650 O O . LEU A 1 83 ? -8.529 1.745 -5.636 1.00 96.19 83 LEU A O 1
ATOM 654 N N . ARG A 1 84 ? -8.725 2.068 -7.839 1.00 96.94 84 ARG A N 1
ATOM 655 C CA . ARG A 1 84 ? -9.223 0.731 -8.180 1.00 96.94 84 ARG A CA 1
ATOM 656 C C . ARG A 1 84 ? -8.498 0.221 -9.420 1.00 96.94 84 ARG A C 1
ATOM 658 O O . ARG A 1 84 ? -8.928 0.454 -10.545 1.00 96.94 84 ARG A O 1
ATOM 665 N N . HIS A 1 85 ? -7.396 -0.485 -9.200 1.00 98.38 85 HIS A N 1
ATOM 666 C CA . HIS A 1 85 ? -6.557 -1.032 -10.262 1.00 98.38 85 HIS A CA 1
ATOM 667 C C . HIS A 1 85 ? -6.039 -2.422 -9.855 1.00 98.38 85 HIS A C 1
ATOM 669 O O . HIS A 1 85 ? -5.699 -2.606 -8.687 1.00 98.38 85 HIS A O 1
ATOM 675 N N . PRO A 1 86 ? -5.940 -3.406 -10.773 1.00 98.00 86 PRO A N 1
ATOM 676 C CA . PRO A 1 86 ? -5.504 -4.767 -10.440 1.00 98.00 86 PRO A CA 1
ATOM 677 C C . PRO A 1 86 ? -4.108 -4.840 -9.809 1.00 98.00 86 PRO A C 1
ATOM 679 O O . PRO A 1 86 ? -3.845 -5.770 -9.053 1.00 98.00 86 PRO A O 1
ATOM 682 N N . HIS A 1 87 ? -3.240 -3.862 -10.075 1.00 98.38 87 HIS A N 1
ATOM 683 C CA . HIS A 1 87 ? -1.865 -3.804 -9.559 1.00 98.38 87 HIS A CA 1
ATOM 684 C C . HIS A 1 87 ? -1.656 -2.785 -8.426 1.00 98.38 87 HIS A C 1
ATOM 686 O O . HIS A 1 87 ? -0.531 -2.367 -8.177 1.00 98.38 87 HIS A O 1
ATOM 692 N N . ILE A 1 88 ? -2.728 -2.371 -7.745 1.00 98.31 88 ILE A N 1
ATOM 693 C CA . ILE A 1 88 ? -2.684 -1.515 -6.549 1.00 98.31 88 ILE A CA 1
ATOM 694 C C . ILE A 1 88 ? -3.401 -2.251 -5.415 1.00 98.31 88 ILE A C 1
ATOM 696 O O . ILE A 1 88 ? -4.454 -2.846 -5.646 1.00 98.31 88 ILE A O 1
ATOM 700 N N . ILE A 1 89 ? -2.842 -2.220 -4.201 1.00 97.75 89 ILE A N 1
ATOM 701 C CA . ILE A 1 89 ? -3.491 -2.783 -3.012 1.00 97.75 89 ILE A CA 1
ATOM 702 C C . ILE A 1 89 ? -4.832 -2.089 -2.779 1.00 97.75 89 ILE A C 1
ATOM 704 O O . ILE A 1 89 ? -4.909 -0.877 -2.577 1.00 97.75 89 ILE A O 1
ATOM 708 N N . LYS A 1 90 ? -5.905 -2.879 -2.778 1.00 97.81 90 LYS A N 1
ATOM 709 C CA . LYS A 1 90 ? -7.256 -2.364 -2.565 1.00 97.81 90 LYS A CA 1
ATOM 710 C C . LYS A 1 90 ? -7.535 -2.122 -1.082 1.00 97.81 90 LYS A C 1
ATOM 712 O O . LYS A 1 90 ? -7.346 -3.020 -0.264 1.00 97.81 90 LYS A O 1
ATOM 717 N N . LEU A 1 91 ? -8.072 -0.950 -0.746 1.00 98.12 91 LEU A N 1
ATOM 718 C CA . LEU A 1 91 ? -8.692 -0.689 0.554 1.00 98.12 91 LEU A CA 1
ATOM 719 C C . LEU A 1 91 ? -10.111 -1.274 0.572 1.00 98.12 91 LEU A C 1
ATOM 721 O O . LEU A 1 91 ? -10.932 -0.970 -0.294 1.00 98.12 91 LEU A O 1
ATOM 725 N N . TYR A 1 92 ? -10.401 -2.127 1.552 1.00 97.38 92 TYR A N 1
ATOM 726 C CA . TYR A 1 92 ? -11.724 -2.723 1.743 1.00 97.38 92 TYR A CA 1
ATOM 727 C C . TYR A 1 92 ? -12.559 -1.958 2.759 1.00 97.38 92 TYR A C 1
ATOM 729 O O . TYR A 1 92 ? -13.745 -1.733 2.532 1.00 97.38 92 TYR A O 1
ATOM 737 N N . GLN A 1 93 ? -11.956 -1.574 3.884 1.00 97.06 93 GLN A N 1
ATOM 738 C CA . GLN A 1 93 ? -12.681 -0.972 4.995 1.00 97.06 93 GLN A CA 1
ATOM 739 C C . GLN A 1 93 ? -11.759 -0.104 5.848 1.00 97.06 93 GLN A C 1
ATOM 741 O O . GLN A 1 93 ? -10.588 -0.426 6.038 1.00 97.06 93 GLN A O 1
ATOM 746 N N . VAL A 1 94 ? -12.314 0.964 6.416 1.00 97.44 94 VAL A N 1
ATOM 747 C CA . VAL A 1 94 ? -11.676 1.755 7.473 1.00 97.44 94 VAL A CA 1
ATOM 748 C C . VAL A 1 94 ? -12.531 1.653 8.727 1.00 97.44 94 VAL A C 1
ATOM 750 O O . VAL A 1 94 ? -13.746 1.827 8.666 1.00 97.44 94 VAL A O 1
ATOM 753 N N . MET A 1 95 ? -11.903 1.366 9.863 1.00 97.12 95 MET A N 1
ATOM 754 C CA . MET A 1 95 ? -12.539 1.407 11.180 1.00 97.12 95 MET A CA 1
ATOM 755 C C . MET A 1 95 ? -11.754 2.365 12.071 1.00 97.12 95 MET A C 1
ATOM 757 O O . MET A 1 95 ? -10.529 2.432 11.985 1.00 97.12 95 MET A O 1
ATOM 761 N N . GLN A 1 96 ? -12.447 3.094 12.942 1.00 95.50 96 GLN A N 1
ATOM 762 C CA . GLN A 1 96 ? -11.814 4.041 13.856 1.00 95.50 96 GLN A CA 1
ATOM 763 C C . GLN A 1 96 ? -12.376 3.910 15.268 1.00 95.50 96 GLN A C 1
ATOM 765 O O . GLN A 1 96 ? -13.569 3.684 15.455 1.00 95.50 96 GLN A O 1
ATOM 770 N N . THR A 1 97 ? -11.503 4.081 16.254 1.00 94.88 97 THR A N 1
ATOM 771 C CA . THR A 1 97 ? -11.858 4.326 17.657 1.00 94.88 97 THR A CA 1
ATOM 772 C C . THR A 1 97 ? -11.319 5.693 18.068 1.00 94.88 97 THR A C 1
ATOM 774 O O . THR A 1 97 ? -10.743 6.402 17.243 1.00 94.88 97 THR A O 1
ATOM 777 N N . GLU A 1 98 ? -11.460 6.086 19.333 1.00 94.25 98 GLU A N 1
ATOM 778 C CA . GLU A 1 98 ? -10.879 7.335 19.843 1.00 94.25 98 GLU A CA 1
ATOM 779 C C . GLU A 1 98 ? -9.355 7.399 19.656 1.00 94.25 98 GLU A C 1
ATOM 781 O O . GLU A 1 98 ? -8.838 8.411 19.189 1.00 94.25 98 GLU A O 1
ATOM 786 N N . ASN A 1 99 ? -8.656 6.282 19.882 1.00 94.44 99 ASN A N 1
ATOM 787 C CA . ASN A 1 99 ? -7.190 6.241 19.917 1.00 94.44 99 ASN A CA 1
ATOM 788 C C . ASN A 1 99 ? -6.557 5.493 18.740 1.00 94.44 99 ASN A C 1
ATOM 790 O O . ASN A 1 99 ? -5.353 5.593 18.543 1.00 94.44 99 ASN A O 1
ATOM 794 N N . LYS A 1 100 ? -7.323 4.736 17.945 1.00 95.69 100 LYS A N 1
ATOM 795 C CA . LYS A 1 100 ? -6.762 3.900 16.872 1.00 95.69 100 LYS A CA 1
ATOM 796 C C . LYS A 1 100 ? -7.510 4.034 15.557 1.00 95.69 100 LYS A C 1
ATOM 798 O O . LYS A 1 100 ? -8.706 4.321 15.532 1.00 95.69 100 LYS A O 1
ATOM 803 N N . LEU A 1 101 ? -6.790 3.779 14.473 1.00 96.75 101 LEU A N 1
ATOM 804 C CA . LEU A 1 101 ? -7.318 3.686 13.118 1.00 96.75 101 LEU A CA 1
ATOM 805 C C . LEU A 1 101 ? -6.902 2.343 12.513 1.00 96.75 101 LEU A C 1
ATOM 807 O O . LEU A 1 101 ? -5.764 1.909 12.683 1.00 96.75 101 LEU A O 1
ATOM 811 N N . PHE A 1 102 ? -7.829 1.675 11.837 1.00 97.38 102 PHE A N 1
ATOM 812 C CA . PHE A 1 102 ? -7.637 0.349 11.259 1.00 97.38 102 PHE A CA 1
ATOM 813 C C . PHE A 1 102 ? -7.984 0.409 9.774 1.00 97.38 102 PHE A C 1
ATOM 815 O O . PHE A 1 102 ? -9.142 0.634 9.420 1.00 97.38 102 PHE A O 1
ATOM 822 N N . LEU A 1 103 ? -6.993 0.204 8.910 1.00 97.50 103 LEU A N 1
ATOM 823 C CA . LEU A 1 103 ? -7.173 0.154 7.460 1.00 97.50 103 LEU A CA 1
ATOM 824 C C . LEU A 1 103 ? -7.097 -1.309 7.037 1.00 97.50 103 LEU A C 1
ATOM 826 O O . LEU A 1 103 ? -6.042 -1.932 7.155 1.00 97.50 103 LEU A O 1
ATOM 830 N N . VAL A 1 104 ? -8.219 -1.858 6.580 1.00 98.00 104 VAL A N 1
ATOM 831 C CA . VAL A 1 104 ? -8.320 -3.230 6.076 1.00 98.00 104 VAL A CA 1
ATOM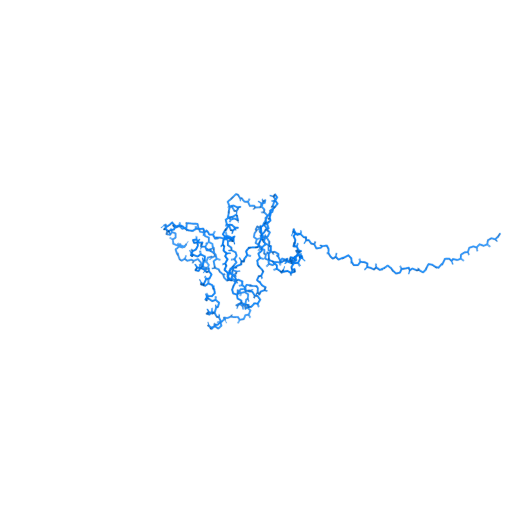 832 C C . VAL A 1 104 ? -8.099 -3.217 4.575 1.00 98.00 104 VAL A C 1
ATOM 834 O O . VAL A 1 104 ? -8.878 -2.607 3.840 1.00 98.00 104 VAL A O 1
ATOM 837 N N . THR A 1 105 ? -7.076 -3.921 4.114 1.00 98.06 105 THR A N 1
ATOM 838 C CA . THR A 1 105 ? -6.657 -3.945 2.715 1.00 98.06 105 THR A CA 1
ATOM 839 C C . THR A 1 105 ? -6.536 -5.364 2.171 1.00 98.06 105 THR A C 1
ATOM 841 O O . THR A 1 105 ? -6.504 -6.353 2.912 1.00 98.06 105 THR A O 1
ATOM 844 N N . GLU A 1 106 ? -6.419 -5.457 0.850 1.00 97.75 106 GLU A N 1
ATOM 845 C CA . GLU A 1 106 ? -5.956 -6.654 0.154 1.00 97.75 106 GLU A CA 1
ATOM 846 C C . GLU A 1 106 ? -4.651 -7.183 0.772 1.00 97.75 106 GLU A C 1
ATOM 848 O O . GLU A 1 106 ? -3.773 -6.408 1.161 1.00 97.75 106 GLU A O 1
ATOM 853 N N . TYR A 1 107 ? -4.537 -8.511 0.869 1.00 97.69 107 TYR A N 1
ATOM 854 C CA . TYR A 1 107 ? -3.323 -9.188 1.312 1.00 97.69 107 TYR A CA 1
ATOM 855 C C . TYR A 1 107 ? -2.564 -9.765 0.114 1.00 97.69 107 TYR A C 1
ATOM 857 O O . TYR A 1 107 ? -3.049 -10.671 -0.563 1.00 97.69 107 TYR A O 1
ATOM 865 N N . ALA A 1 108 ? -1.350 -9.267 -0.117 1.00 96.69 108 ALA A N 1
ATOM 866 C CA . ALA A 1 108 ? -0.418 -9.809 -1.098 1.00 96.69 108 ALA A CA 1
ATOM 867 C C . ALA A 1 108 ? 0.419 -10.930 -0.454 1.00 96.69 108 ALA A C 1
ATOM 869 O O . ALA A 1 108 ? 1.325 -10.685 0.343 1.00 96.69 108 ALA A O 1
ATOM 870 N N . SER A 1 109 ? 0.069 -12.184 -0.747 1.00 94.69 109 SER A N 1
ATOM 871 C CA . SER A 1 109 ? 0.574 -13.350 -0.010 1.00 94.69 109 SER A CA 1
ATOM 872 C C . SER A 1 109 ? 2.020 -13.740 -0.314 1.00 94.69 109 SER A C 1
ATOM 874 O O . SER A 1 109 ? 2.594 -14.519 0.441 1.00 94.69 109 SER A O 1
ATOM 876 N N . SER A 1 110 ? 2.603 -13.242 -1.406 1.00 93.62 110 SER A N 1
ATOM 877 C CA . SER A 1 110 ? 3.972 -13.573 -1.818 1.00 93.62 110 SER A CA 1
ATOM 878 C C . SER A 1 110 ? 5.024 -12.586 -1.302 1.00 93.62 110 SER A C 1
ATOM 880 O O . SER A 1 110 ? 6.177 -12.710 -1.707 1.00 93.62 110 SER A O 1
ATOM 882 N N . GLY A 1 111 ? 4.648 -11.653 -0.422 1.00 91.38 111 GLY A N 1
ATOM 883 C CA . GLY A 1 111 ? 5.581 -10.712 0.200 1.00 91.38 111 GLY A CA 1
ATOM 884 C C . GLY A 1 111 ? 6.109 -9.654 -0.766 1.00 91.38 111 GLY A C 1
ATOM 885 O O . GLY A 1 111 ? 5.469 -9.349 -1.775 1.00 91.38 111 GLY A O 1
ATOM 886 N N . GLU A 1 112 ? 7.259 -9.084 -0.428 1.00 92.19 112 GLU A N 1
ATOM 887 C CA . GLU A 1 112 ? 7.915 -8.017 -1.182 1.00 92.19 112 GLU A CA 1
ATOM 888 C C . GLU A 1 112 ? 8.695 -8.577 -2.378 1.00 92.19 112 GLU A C 1
ATOM 890 O O . GLU A 1 112 ? 9.296 -9.654 -2.324 1.00 92.19 112 GLU A O 1
ATOM 895 N N . ILE A 1 113 ? 8.738 -7.825 -3.479 1.00 90.50 113 ILE A N 1
ATOM 896 C CA . ILE A 1 113 ? 9.595 -8.174 -4.619 1.00 90.50 113 ILE A CA 1
ATOM 897 C C . ILE A 1 113 ? 11.082 -8.087 -4.247 1.00 90.50 113 ILE A C 1
ATOM 899 O O . ILE A 1 113 ? 11.903 -8.786 -4.842 1.00 90.50 113 ILE A O 1
ATOM 903 N N . PHE A 1 114 ? 11.421 -7.251 -3.260 1.00 85.81 114 PHE A N 1
ATOM 904 C CA . PHE A 1 114 ? 12.771 -7.117 -2.727 1.00 85.81 114 PHE A CA 1
ATOM 905 C C . PHE A 1 114 ? 13.284 -8.446 -2.165 1.00 85.81 114 PHE A C 1
ATOM 907 O O . PHE A 1 114 ? 14.322 -8.931 -2.609 1.00 85.81 114 PHE A O 1
ATOM 914 N N . ASP A 1 115 ? 12.509 -9.099 -1.294 1.00 85.62 115 ASP A N 1
ATOM 915 C CA . ASP A 1 115 ? 12.862 -10.406 -0.725 1.00 85.62 115 ASP A CA 1
ATOM 916 C C . ASP A 1 115 ? 13.076 -11.466 -1.812 1.00 85.62 115 ASP A C 1
ATOM 918 O O . ASP A 1 115 ? 13.986 -12.292 -1.731 1.00 85.62 115 ASP A O 1
ATOM 922 N N . HIS A 1 116 ? 12.271 -11.421 -2.878 1.00 84.31 116 HIS A N 1
ATOM 923 C CA . HIS A 1 116 ? 12.443 -12.316 -4.018 1.00 84.31 116 HIS A CA 1
ATOM 924 C C . HIS A 1 116 ? 13.788 -12.098 -4.726 1.00 84.31 116 HIS A C 1
ATOM 926 O O . HIS A 1 116 ? 14.454 -13.075 -5.074 1.00 84.31 116 HIS A O 1
ATOM 932 N N . LEU A 1 117 ? 14.184 -10.838 -4.939 1.00 86.25 117 LEU A N 1
ATOM 933 C CA . LEU A 1 117 ? 15.466 -10.470 -5.546 1.00 86.25 117 LEU A CA 1
ATOM 934 C C . LEU A 1 117 ? 16.655 -10.832 -4.649 1.00 86.25 117 LEU A C 1
ATOM 936 O O . LEU A 1 117 ? 17.671 -11.301 -5.152 1.00 86.25 117 LEU A O 1
ATOM 940 N N . VAL A 1 118 ? 16.526 -10.660 -3.333 1.00 86.19 118 VAL A N 1
ATOM 941 C CA . VAL A 1 118 ? 17.558 -11.063 -2.367 1.00 86.19 118 VAL A CA 1
ATOM 942 C C . VAL A 1 118 ? 17.751 -12.581 -2.381 1.00 86.19 118 VAL A C 1
ATOM 944 O O . VAL A 1 118 ? 18.884 -13.053 -2.401 1.00 86.19 118 VAL A O 1
ATOM 947 N N . ALA A 1 119 ? 16.661 -13.351 -2.419 1.00 87.69 119 ALA A N 1
ATOM 948 C CA . ALA A 1 119 ? 16.721 -14.810 -2.357 1.00 87.69 119 ALA A CA 1
ATOM 949 C C . ALA A 1 119 ? 17.181 -15.480 -3.667 1.00 87.69 119 ALA A C 1
ATOM 951 O O . ALA A 1 119 ? 17.849 -16.510 -3.618 1.00 87.69 119 ALA A O 1
ATOM 952 N N . HIS A 1 120 ? 16.829 -14.924 -4.831 1.00 86.12 120 HIS A N 1
ATOM 953 C CA . HIS A 1 120 ? 17.052 -15.574 -6.136 1.00 86.12 120 HIS A CA 1
ATOM 954 C C . HIS A 1 120 ? 18.016 -14.807 -7.050 1.00 86.12 120 HIS A C 1
ATOM 956 O O . HIS A 1 120 ? 18.320 -15.258 -8.155 1.00 86.12 120 HIS A O 1
ATOM 962 N N . GLY A 1 121 ? 18.501 -13.644 -6.613 1.00 88.31 121 GLY A N 1
ATOM 963 C CA . GLY A 1 121 ? 19.283 -12.738 -7.440 1.00 88.31 121 GLY A CA 1
ATOM 964 C C . GLY A 1 121 ? 18.430 -12.016 -8.487 1.00 88.31 121 GLY A C 1
ATOM 965 O O . GLY A 1 121 ? 17.220 -11.826 -8.347 1.00 88.31 121 GLY A O 1
ATOM 966 N N . ARG A 1 122 ? 19.085 -11.569 -9.562 1.00 89.25 122 ARG A N 1
ATOM 967 C CA . ARG A 1 122 ? 18.435 -10.799 -10.631 1.00 89.25 122 ARG A CA 1
ATOM 968 C C . ARG A 1 122 ? 17.347 -11.611 -11.340 1.00 89.25 122 ARG A C 1
ATOM 970 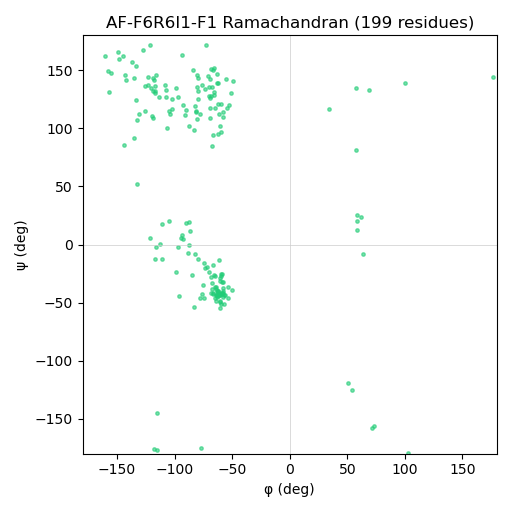O O . ARG A 1 122 ? 17.552 -12.770 -11.692 1.00 89.25 122 ARG A O 1
ATOM 977 N N . MET A 1 123 ? 16.225 -10.961 -11.640 1.00 89.31 123 MET A N 1
ATOM 978 C CA . MET A 1 123 ? 15.210 -11.527 -12.531 1.00 89.31 123 MET A CA 1
ATOM 979 C C . MET A 1 123 ? 15.704 -11.552 -13.980 1.00 89.31 123 MET A C 1
ATOM 981 O O . MET A 1 123 ? 16.382 -10.630 -14.436 1.00 89.31 123 MET A O 1
ATOM 985 N N . ALA A 1 124 ? 15.307 -12.583 -14.726 1.00 92.88 124 ALA A N 1
ATOM 98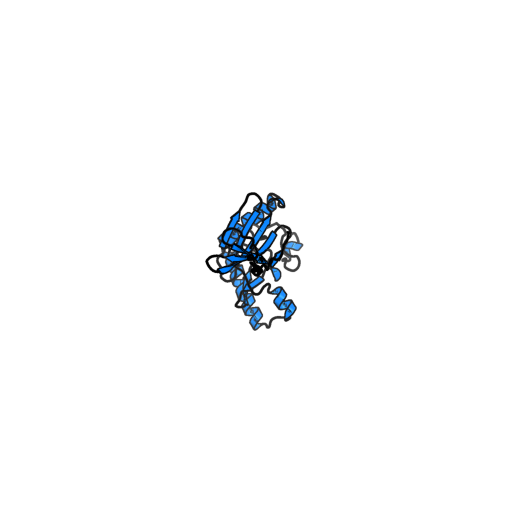6 C CA . ALA A 1 124 ? 15.498 -12.608 -16.171 1.00 92.88 124 ALA A CA 1
ATOM 987 C C . ALA A 1 124 ? 14.694 -11.477 -16.832 1.00 92.88 124 ALA A C 1
ATOM 989 O O . ALA A 1 124 ? 13.578 -11.172 -16.407 1.00 92.88 124 ALA A O 1
ATOM 990 N N . GLU A 1 125 ? 15.208 -10.900 -17.923 1.00 94.69 125 GLU A N 1
ATOM 991 C CA . GLU A 1 125 ? 14.562 -9.761 -18.595 1.00 94.69 125 GLU A CA 1
ATOM 992 C C . GLU A 1 125 ? 13.099 -10.021 -18.959 1.00 94.69 125 GLU A C 1
ATOM 994 O O . GLU A 1 125 ? 12.259 -9.128 -18.856 1.00 94.69 125 GLU A O 1
ATOM 999 N N . ARG A 1 126 ? 12.770 -11.253 -19.365 1.00 94.88 126 ARG A N 1
ATOM 1000 C CA . ARG A 1 126 ? 11.396 -11.638 -19.702 1.00 94.88 126 ARG A CA 1
ATOM 1001 C C . ARG A 1 126 ? 10.452 -11.467 -18.511 1.00 94.88 126 ARG A C 1
ATOM 1003 O O . ARG A 1 126 ? 9.347 -10.961 -18.681 1.00 94.88 126 ARG A O 1
ATOM 1010 N N . GLU A 1 127 ? 10.881 -11.878 -17.324 1.00 92.19 127 GLU A N 1
ATOM 1011 C CA . GLU A 1 127 ? 10.089 -11.766 -16.098 1.00 92.19 127 GLU A CA 1
ATOM 1012 C C . GLU A 1 127 ? 10.046 -10.324 -15.605 1.00 92.19 127 GLU A C 1
ATOM 1014 O O . GLU A 1 127 ? 8.962 -9.799 -15.336 1.00 92.19 127 GLU A O 1
ATOM 1019 N N . ALA A 1 128 ? 11.205 -9.659 -15.582 1.00 94.19 128 ALA A N 1
ATOM 1020 C CA . ALA A 1 128 ? 11.328 -8.259 -15.199 1.00 94.19 128 ALA A CA 1
ATOM 1021 C C . ALA A 1 128 ? 10.419 -7.365 -16.055 1.00 94.19 128 ALA A C 1
ATOM 1023 O O . ALA A 1 128 ? 9.687 -6.541 -15.516 1.00 94.19 128 ALA A O 1
ATOM 1024 N N . ARG A 1 129 ? 10.364 -7.589 -17.376 1.00 96.88 129 ARG A N 1
ATOM 1025 C CA . ARG A 1 129 ? 9.481 -6.864 -18.305 1.00 96.88 129 ARG A CA 1
ATOM 1026 C C . ARG A 1 129 ? 8.005 -7.010 -17.946 1.00 96.88 129 ARG A C 1
ATOM 1028 O O . ARG A 1 129 ? 7.264 -6.031 -18.015 1.00 96.88 129 ARG A O 1
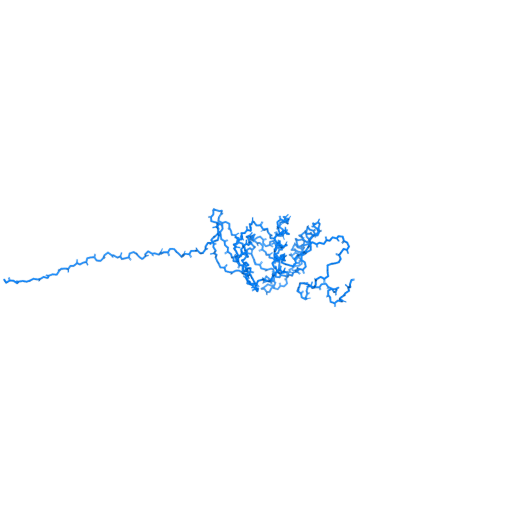ATOM 1035 N N . ILE A 1 130 ? 7.565 -8.212 -17.567 1.00 96.56 130 ILE A N 1
ATOM 1036 C CA . ILE A 1 130 ? 6.171 -8.454 -17.172 1.00 96.56 130 ILE A CA 1
ATOM 1037 C C . ILE A 1 130 ? 5.846 -7.655 -15.908 1.00 96.56 130 ILE A C 1
ATOM 1039 O O . ILE A 1 130 ? 4.844 -6.943 -15.889 1.00 96.56 130 ILE A O 1
ATOM 1043 N N . LYS A 1 131 ? 6.702 -7.718 -14.879 1.00 95.94 131 LYS A N 1
ATOM 1044 C CA . LYS A 1 131 ? 6.500 -6.957 -13.634 1.00 95.94 131 LYS A CA 1
ATOM 1045 C C . LYS A 1 131 ? 6.546 -5.453 -13.882 1.00 95.94 131 LYS A C 1
ATOM 1047 O O . LYS A 1 131 ? 5.660 -4.730 -13.440 1.00 95.94 131 LYS A O 1
ATOM 1052 N N . PHE A 1 132 ? 7.516 -4.989 -14.662 1.00 96.38 132 PHE A N 1
ATOM 1053 C CA . PHE A 1 132 ? 7.672 -3.576 -14.982 1.00 96.38 132 PHE A CA 1
ATOM 1054 C C . PHE A 1 132 ? 6.464 -3.021 -15.741 1.00 96.38 132 PHE A C 1
ATOM 1056 O O . PHE A 1 132 ? 5.972 -1.950 -15.404 1.00 96.38 132 PHE A O 1
ATOM 1063 N N . LYS A 1 133 ? 5.893 -3.785 -16.683 1.00 98.12 133 LYS A N 1
ATOM 1064 C CA . LYS A 1 133 ? 4.639 -3.411 -17.355 1.00 98.12 133 LYS A CA 1
ATOM 1065 C C . LYS A 1 133 ? 3.487 -3.217 -16.361 1.00 98.12 133 LYS A C 1
ATOM 1067 O O . LYS A 1 133 ? 2.718 -2.271 -16.507 1.00 98.12 133 LYS A O 1
ATOM 1072 N N . GLN A 1 134 ? 3.367 -4.088 -15.358 1.00 98.38 134 GLN A N 1
ATOM 1073 C CA . GLN A 1 134 ? 2.336 -3.980 -14.318 1.00 98.38 134 GLN A CA 1
ATOM 1074 C C . GLN A 1 134 ? 2.540 -2.740 -13.435 1.00 98.38 134 GLN A C 1
ATOM 1076 O O . GLN A 1 134 ? 1.573 -2.032 -13.151 1.00 98.38 134 GLN A O 1
ATOM 1081 N N . ILE A 1 135 ? 3.793 -2.453 -13.058 1.00 97.81 135 ILE A N 1
ATOM 1082 C CA . ILE A 1 135 ? 4.174 -1.254 -12.295 1.00 97.81 135 ILE A CA 1
ATOM 1083 C C . ILE A 1 135 ? 3.807 0.001 -13.087 1.00 97.81 135 ILE A C 1
ATOM 1085 O O . ILE A 1 135 ? 3.046 0.830 -12.598 1.00 97.81 135 ILE A O 1
ATOM 1089 N N . VAL A 1 136 ? 4.278 0.116 -14.332 1.00 97.94 136 VAL A N 1
ATOM 1090 C CA . VAL A 1 136 ? 4.022 1.286 -15.185 1.00 97.94 136 VAL A CA 1
ATOM 1091 C C . VAL A 1 136 ? 2.524 1.495 -15.404 1.00 97.94 136 VAL A C 1
ATOM 1093 O O . VAL A 1 136 ? 2.055 2.624 -15.305 1.00 97.94 136 VAL A O 1
ATOM 1096 N N . ALA A 1 137 ? 1.750 0.427 -15.626 1.00 98.31 137 ALA A N 1
ATOM 1097 C CA . ALA A 1 137 ? 0.298 0.528 -15.768 1.00 98.31 137 ALA A CA 1
ATOM 1098 C C . ALA A 1 137 ? -0.382 1.085 -14.501 1.00 98.31 137 ALA A C 1
ATOM 1100 O O . ALA A 1 137 ? -1.243 1.959 -14.598 1.00 98.31 137 ALA A O 1
ATOM 1101 N N . ALA A 1 138 ? 0.027 0.626 -13.313 1.00 98.00 138 ALA A N 1
ATOM 1102 C CA . ALA A 1 138 ? -0.498 1.131 -12.044 1.00 98.00 138 ALA A CA 1
ATOM 1103 C C . ALA A 1 138 ? -0.106 2.590 -11.779 1.00 98.00 138 ALA A C 1
ATOM 1105 O O . ALA A 1 138 ? -0.942 3.385 -11.358 1.00 98.00 138 ALA A O 1
ATOM 1106 N N . VAL A 1 139 ? 1.147 2.953 -12.056 1.00 97.06 139 VAL A N 1
ATOM 1107 C CA . VAL A 1 139 ? 1.642 4.325 -11.887 1.00 97.06 139 VAL A CA 1
ATOM 1108 C C . VAL A 1 139 ? 0.932 5.274 -12.846 1.00 97.06 139 VAL A C 1
ATOM 1110 O O . VAL A 1 139 ? 0.431 6.313 -12.422 1.00 97.06 139 VAL A O 1
ATOM 1113 N N . TYR A 1 140 ? 0.795 4.885 -14.116 1.00 96.88 140 TYR A N 1
ATOM 1114 C CA . TYR A 1 140 ? 0.016 5.635 -15.097 1.00 96.88 140 TYR A CA 1
ATOM 1115 C C . TYR A 1 140 ? -1.437 5.825 -14.638 1.00 96.88 140 TYR A C 1
ATOM 1117 O O . TYR A 1 140 ? -1.970 6.932 -14.707 1.00 96.88 140 TYR A O 1
ATOM 1125 N N . TYR A 1 141 ? -2.066 4.775 -14.099 1.00 97.94 141 TYR A N 1
ATOM 1126 C CA . TYR A 1 141 ? -3.409 4.862 -13.528 1.00 97.94 141 TYR A CA 1
ATOM 1127 C C . TYR A 1 141 ? -3.495 5.895 -12.390 1.00 97.94 141 TYR A C 1
ATOM 1129 O O . TYR A 1 141 ? -4.425 6.706 -12.391 1.00 97.94 141 TYR A O 1
ATOM 1137 N N . CYS A 1 142 ? -2.536 5.914 -11.458 1.00 96.62 142 CYS A N 1
ATOM 1138 C CA . CYS A 1 142 ? -2.469 6.926 -10.397 1.00 96.62 142 CYS A CA 1
ATOM 1139 C C . CYS A 1 142 ? -2.330 8.339 -10.976 1.00 96.62 142 CYS A C 1
ATOM 1141 O O . CYS A 1 142 ? -3.108 9.230 -10.633 1.00 96.62 142 CYS A O 1
ATOM 1143 N N . HIS A 1 143 ? -1.393 8.528 -11.907 1.00 95.06 143 HIS A N 1
ATOM 1144 C CA . HIS A 1 143 ? -1.114 9.836 -12.499 1.00 95.06 143 HIS A CA 1
ATOM 1145 C C . HIS A 1 143 ? -2.319 10.367 -13.292 1.00 95.06 143 HIS A C 1
ATOM 1147 O O . HIS A 1 143 ? -2.669 11.535 -13.165 1.00 95.06 143 HIS A O 1
ATOM 1153 N N . SER A 1 144 ? -3.051 9.503 -14.006 1.00 95.06 144 SER A N 1
ATOM 1154 C CA . SER A 1 144 ? -4.304 9.876 -14.693 1.00 95.06 144 SER A CA 1
ATOM 1155 C C . SER A 1 144 ? -5.415 10.378 -13.755 1.00 95.06 144 SER A C 1
ATOM 1157 O O . SER A 1 144 ? -6.407 10.934 -14.215 1.00 95.06 144 SER A O 1
ATOM 1159 N N . ARG A 1 145 ? -5.260 10.170 -12.442 1.00 95.06 145 ARG A N 1
ATOM 1160 C CA . ARG A 1 145 ? -6.160 10.629 -11.371 1.00 95.06 145 ARG A CA 1
ATOM 1161 C C . ARG A 1 145 ? -5.530 11.706 -10.505 1.00 95.06 145 ARG A C 1
ATOM 1163 O O . ARG A 1 145 ? -5.989 11.940 -9.393 1.00 95.06 145 ARG A O 1
ATOM 1170 N N . HIS A 1 146 ? -4.475 12.342 -11.000 1.00 93.94 146 HIS A N 1
ATOM 1171 C CA . HIS A 1 146 ? -3.773 13.393 -10.283 1.00 93.94 146 HIS A CA 1
ATOM 1172 C C . HIS A 1 146 ? -3.147 12.931 -8.961 1.00 93.94 146 HIS A C 1
ATOM 1174 O O . HIS A 1 146 ? -2.911 13.750 -8.080 1.00 93.94 146 HIS A O 1
ATOM 1180 N N . VAL A 1 147 ? -2.855 11.635 -8.811 1.00 94.56 147 VAL A N 1
ATOM 1181 C CA . VAL A 1 147 ? -2.207 11.069 -7.622 1.00 94.56 147 VAL A CA 1
ATOM 1182 C C . VAL A 1 147 ? -0.772 10.698 -7.956 1.00 94.56 147 VAL A C 1
ATOM 1184 O O . VAL A 1 147 ? -0.534 9.907 -8.865 1.00 94.56 147 VAL A O 1
ATOM 1187 N N . VAL A 1 148 ? 0.180 11.191 -7.168 1.00 92.94 148 VAL A N 1
ATOM 1188 C CA . VAL A 1 148 ? 1.575 10.732 -7.187 1.00 92.94 148 VAL A CA 1
ATOM 1189 C C . VAL A 1 148 ? 1.888 9.932 -5.929 1.00 92.94 148 VAL A C 1
ATOM 1191 O O . VAL A 1 148 ? 1.504 10.319 -4.828 1.00 92.94 148 VAL A O 1
ATOM 1194 N N . HIS A 1 149 ? 2.603 8.817 -6.085 1.00 93.38 149 HIS A N 1
ATOM 1195 C CA . HIS A 1 149 ? 2.925 7.907 -4.979 1.00 93.38 149 HIS A CA 1
ATOM 1196 C C . HIS A 1 149 ? 4.048 8.435 -4.068 1.00 93.38 149 HIS A C 1
ATOM 1198 O O . HIS A 1 149 ? 3.955 8.354 -2.847 1.00 93.38 149 HIS A O 1
ATOM 1204 N N . ARG A 1 150 ? 5.105 9.000 -4.671 1.00 88.56 150 ARG A N 1
ATOM 1205 C CA . ARG A 1 150 ? 6.291 9.610 -4.027 1.00 88.56 150 ARG A CA 1
ATOM 1206 C C . ARG A 1 150 ? 7.210 8.705 -3.191 1.00 88.56 150 ARG A C 1
ATOM 1208 O O . ARG A 1 150 ? 8.294 9.145 -2.844 1.00 88.56 150 ARG A O 1
ATOM 1215 N N . ASP A 1 151 ? 6.849 7.452 -2.923 1.00 87.62 151 ASP A N 1
ATOM 1216 C CA . ASP A 1 151 ? 7.773 6.463 -2.322 1.00 87.62 151 ASP A CA 1
ATOM 1217 C C . ASP A 1 151 ? 7.739 5.116 -3.065 1.00 87.62 151 ASP A C 1
ATOM 1219 O O . ASP A 1 151 ? 7.457 4.070 -2.489 1.00 87.62 151 ASP A O 1
ATOM 1223 N N . LEU A 1 152 ? 7.915 5.131 -4.392 1.00 88.56 152 LEU A N 1
ATOM 1224 C CA . LEU A 1 152 ? 8.010 3.885 -5.164 1.00 88.56 152 LEU A CA 1
ATOM 1225 C C . LEU A 1 152 ? 9.402 3.276 -4.990 1.00 88.56 152 LEU A C 1
ATOM 1227 O O . LEU A 1 152 ? 10.390 3.820 -5.473 1.00 88.56 152 LEU A O 1
ATOM 1231 N N . LYS A 1 153 ? 9.446 2.127 -4.321 1.00 86.12 153 LYS A N 1
ATOM 1232 C CA . LYS A 1 153 ? 10.650 1.347 -4.021 1.00 86.12 153 LYS A CA 1
ATOM 1233 C C . LYS A 1 153 ? 10.312 -0.137 -3.960 1.00 86.12 153 LYS A C 1
ATOM 1235 O O . LYS A 1 153 ? 9.133 -0.486 -3.889 1.00 86.12 153 LYS A O 1
ATOM 1240 N N . ALA A 1 154 ? 11.319 -1.004 -3.985 1.00 84.06 154 ALA A N 1
ATOM 1241 C CA . ALA A 1 154 ? 11.113 -2.452 -4.015 1.00 84.06 154 ALA A CA 1
ATOM 1242 C C . ALA A 1 154 ? 10.308 -2.969 -2.804 1.00 84.06 154 ALA A C 1
ATOM 1244 O O . ALA A 1 154 ? 9.495 -3.877 -2.948 1.00 84.06 154 ALA A O 1
ATOM 1245 N N . GLU A 1 155 ? 10.457 -2.337 -1.646 1.00 85.38 155 GLU A N 1
ATOM 1246 C CA . GLU A 1 155 ? 9.760 -2.661 -0.397 1.00 85.38 155 GLU A CA 1
ATOM 1247 C C . GLU A 1 155 ? 8.250 -2.350 -0.471 1.00 85.38 155 GLU A C 1
ATOM 1249 O O . GLU A 1 155 ? 7.426 -3.022 0.143 1.00 85.38 155 GLU A O 1
ATOM 1254 N N . ASN A 1 156 ? 7.858 -1.376 -1.302 1.00 90.06 156 ASN A N 1
ATOM 1255 C CA . ASN A 1 156 ? 6.454 -1.004 -1.530 1.00 90.06 156 ASN A CA 1
ATOM 1256 C C . ASN A 1 156 ? 5.832 -1.736 -2.737 1.00 90.06 156 ASN A C 1
ATOM 1258 O O . ASN A 1 156 ? 4.687 -1.476 -3.120 1.00 90.06 156 ASN A O 1
ATOM 1262 N N . LEU A 1 157 ? 6.571 -2.666 -3.352 1.00 94.50 157 LEU A N 1
ATOM 1263 C CA . LEU A 1 157 ? 6.108 -3.513 -4.447 1.00 94.50 157 LEU A CA 1
ATOM 1264 C C . LEU A 1 157 ? 5.897 -4.936 -3.935 1.00 94.50 157 LEU A C 1
ATOM 1266 O O . LEU A 1 157 ? 6.834 -5.723 -3.810 1.00 94.50 157 LEU A O 1
ATOM 1270 N N . LEU A 1 158 ? 4.640 -5.281 -3.672 1.00 95.75 158 LEU A N 1
ATOM 1271 C CA . LEU A 1 158 ? 4.261 -6.600 -3.184 1.00 95.75 158 LEU A CA 1
ATOM 1272 C C . LEU A 1 158 ? 3.877 -7.539 -4.330 1.00 95.75 158 LEU A C 1
ATOM 1274 O O . LEU A 1 158 ? 3.562 -7.111 -5.445 1.00 95.75 158 LEU A O 1
ATOM 1278 N N . LEU A 1 159 ? 3.863 -8.835 -4.034 1.00 95.94 159 LEU A N 1
ATOM 1279 C CA . LEU A 1 159 ? 3.457 -9.893 -4.946 1.00 95.94 159 LEU A CA 1
ATOM 1280 C C . LEU A 1 159 ? 2.223 -10.627 -4.408 1.00 95.94 159 LEU A C 1
ATOM 1282 O O . LEU A 1 159 ? 2.187 -11.074 -3.259 1.00 95.94 159 LEU A O 1
ATOM 1286 N N . ASP A 1 160 ? 1.205 -10.797 -5.249 1.00 95.38 160 ASP A N 1
ATOM 1287 C CA . ASP A 1 160 ? 0.049 -11.636 -4.919 1.00 95.38 160 ASP A CA 1
ATOM 1288 C C . ASP A 1 160 ? 0.357 -13.146 -5.060 1.00 95.38 160 ASP A C 1
ATOM 1290 O O . ASP A 1 160 ? 1.494 -13.564 -5.318 1.00 95.38 160 ASP A O 1
ATOM 1294 N N . ALA A 1 161 ? -0.656 -13.997 -4.872 1.00 94.00 161 ALA A N 1
ATOM 1295 C CA . ALA A 1 161 ? -0.516 -15.449 -5.013 1.00 94.00 161 ALA A CA 1
ATOM 1296 C C . ALA A 1 161 ? -0.083 -15.881 -6.429 1.00 94.00 161 ALA A C 1
ATOM 1298 O O . ALA A 1 161 ? 0.653 -16.853 -6.575 1.00 94.00 161 ALA A O 1
ATOM 1299 N N . GLY A 1 162 ? -0.481 -15.133 -7.463 1.00 94.31 162 GLY A N 1
ATOM 1300 C CA . GLY A 1 162 ? -0.082 -15.342 -8.858 1.00 94.31 162 GLY A CA 1
ATOM 1301 C C . GLY A 1 162 ? 1.231 -14.651 -9.234 1.00 94.31 162 GLY A C 1
ATOM 1302 O O . GLY A 1 162 ? 1.547 -14.542 -10.418 1.00 94.31 162 GLY A O 1
ATOM 1303 N N . LYS A 1 163 ? 1.989 -14.154 -8.246 1.00 93.12 163 LYS A N 1
ATOM 1304 C CA . LYS A 1 163 ? 3.207 -13.354 -8.427 1.00 93.12 163 LYS A CA 1
ATOM 1305 C C . LYS A 1 163 ? 2.970 -12.071 -9.230 1.00 93.12 163 LYS A C 1
ATOM 1307 O O . LYS A 1 163 ? 3.903 -11.580 -9.857 1.00 93.12 163 LYS A O 1
ATOM 1312 N N . ASN A 1 164 ? 1.768 -11.506 -9.259 1.00 96.56 164 ASN A N 1
ATOM 1313 C CA . ASN A 1 164 ? 1.535 -10.207 -9.892 1.00 96.56 164 ASN A CA 1
ATOM 1314 C C . ASN A 1 164 ? 1.862 -9.067 -8.937 1.00 96.56 164 ASN A C 1
ATOM 1316 O O . ASN A 1 164 ? 1.704 -9.200 -7.725 1.00 96.56 164 ASN A O 1
ATOM 1320 N N . ILE A 1 165 ? 2.281 -7.938 -9.507 1.00 97.62 165 ILE A N 1
ATOM 1321 C CA . ILE A 1 165 ? 2.581 -6.723 -8.754 1.00 97.62 165 ILE A CA 1
ATOM 1322 C C . ILE A 1 165 ? 1.329 -6.186 -8.070 1.00 97.62 165 ILE A C 1
ATOM 1324 O O . ILE A 1 165 ? 0.257 -6.107 -8.679 1.00 97.62 165 ILE A O 1
ATOM 1328 N N . LYS A 1 166 ? 1.525 -5.748 -6.829 1.00 98.00 166 LYS A N 1
ATOM 1329 C CA . LYS A 1 166 ? 0.611 -4.952 -6.022 1.00 98.00 166 LYS A CA 1
ATOM 1330 C C . LYS A 1 166 ? 1.391 -3.799 -5.392 1.00 98.00 166 LYS A C 1
ATOM 1332 O O . LYS A 1 166 ? 2.172 -4.015 -4.471 1.00 98.00 166 LYS A O 1
ATOM 1337 N N . ILE A 1 167 ? 1.185 -2.583 -5.890 1.00 97.50 167 ILE A N 1
ATOM 1338 C CA . ILE A 1 167 ? 1.754 -1.377 -5.277 1.00 97.50 167 ILE A CA 1
ATOM 1339 C C . ILE A 1 167 ? 1.047 -1.125 -3.943 1.00 97.50 167 ILE A C 1
ATOM 1341 O O . ILE A 1 167 ? -0.188 -1.099 -3.889 1.00 97.50 167 ILE A O 1
ATOM 1345 N N . ALA A 1 168 ? 1.837 -0.958 -2.889 1.00 94.25 168 ALA A N 1
ATOM 1346 C CA . ALA A 1 168 ? 1.402 -0.727 -1.520 1.00 94.25 168 ALA A CA 1
ATOM 1347 C C . ALA A 1 168 ? 1.956 0.599 -0.970 1.00 94.25 168 ALA A C 1
ATOM 1349 O O . ALA A 1 168 ? 2.804 1.223 -1.590 1.00 94.25 168 ALA A O 1
ATOM 1350 N N . ASP A 1 169 ? 1.474 0.980 0.215 1.00 88.81 169 ASP A N 1
ATOM 1351 C CA . ASP A 1 169 ? 1.917 2.130 1.020 1.00 88.81 169 ASP A CA 1
ATOM 1352 C C . ASP A 1 169 ? 1.840 3.513 0.349 1.00 88.81 169 ASP A C 1
ATOM 1354 O O . ASP A 1 169 ? 2.824 4.120 -0.068 1.00 88.81 169 ASP A O 1
ATOM 1358 N N . PHE A 1 170 ? 0.633 4.077 0.358 1.00 92.44 170 PHE A N 1
ATOM 1359 C CA . PHE A 1 170 ? 0.361 5.432 -0.121 1.00 92.44 170 PHE A CA 1
ATOM 1360 C C . PHE A 1 170 ? 0.563 6.494 0.978 1.00 92.44 170 PHE A C 1
ATOM 1362 O O . PHE A 1 170 ? 0.066 7.613 0.845 1.00 92.44 170 PHE A O 1
ATOM 1369 N N . GLY A 1 171 ? 1.295 6.192 2.060 1.00 86.50 171 GLY A N 1
ATOM 1370 C CA . GLY A 1 171 ? 1.520 7.124 3.174 1.00 86.50 171 GLY A CA 1
ATOM 1371 C C . GLY A 1 171 ? 2.224 8.426 2.765 1.00 86.50 171 GLY A C 1
ATOM 1372 O O . GLY A 1 171 ? 1.997 9.484 3.360 1.00 86.50 171 GLY A O 1
ATOM 1373 N N . PHE A 1 172 ? 3.026 8.378 1.696 1.00 84.94 172 PHE A N 1
ATOM 1374 C CA . PHE A 1 172 ? 3.648 9.555 1.086 1.00 84.94 172 PHE A CA 1
ATOM 1375 C C . PHE A 1 172 ? 2.884 10.098 -0.119 1.00 84.94 172 PHE A C 1
ATOM 1377 O O . PHE A 1 172 ? 3.267 11.144 -0.643 1.00 84.94 172 PHE A O 1
ATOM 1384 N N . ALA A 1 173 ? 1.789 9.473 -0.541 1.00 88.88 173 ALA A N 1
ATOM 1385 C CA . ALA A 1 173 ? 1.068 9.907 -1.723 1.00 88.88 173 ALA A CA 1
ATOM 1386 C C . ALA A 1 173 ? 0.429 11.292 -1.534 1.00 88.88 173 ALA A C 1
ATOM 1388 O O . ALA A 1 173 ? 0.109 11.731 -0.419 1.00 88.88 173 ALA A O 1
ATOM 1389 N N . ASN A 1 174 ? 0.270 12.009 -2.643 1.00 90.38 174 ASN A N 1
ATOM 1390 C CA . ASN A 1 174 ? -0.386 13.307 -2.660 1.00 90.38 174 ASN A CA 1
ATOM 1391 C C . ASN A 1 174 ? -1.106 13.538 -3.984 1.00 90.38 174 ASN A C 1
ATOM 1393 O O . ASN A 1 174 ? -0.780 12.918 -4.999 1.00 90.38 174 ASN A O 1
ATOM 1397 N N . TYR A 1 175 ? -2.052 14.468 -3.955 1.00 88.94 175 TYR A N 1
ATOM 1398 C CA . TYR A 1 175 ? -2.640 15.004 -5.168 1.00 88.94 175 TYR A CA 1
ATOM 1399 C C . TYR A 1 175 ? -1.708 16.061 -5.772 1.00 88.94 175 TYR A C 1
ATOM 1401 O O . TYR A 1 175 ? -1.091 16.826 -5.028 1.00 88.94 175 TYR A O 1
ATOM 1409 N N . TYR A 1 176 ? -1.620 16.123 -7.098 1.00 83.06 176 TYR A N 1
ATOM 1410 C CA . TYR A 1 176 ? -0.947 17.206 -7.819 1.00 83.06 176 TYR A CA 1
ATOM 1411 C C . TYR A 1 176 ? -1.948 17.939 -8.714 1.00 83.06 176 TYR A C 1
ATOM 1413 O O . TYR A 1 176 ? -2.854 17.325 -9.270 1.00 83.06 176 TYR A O 1
ATOM 1421 N N . LYS A 1 177 ? -1.822 19.259 -8.848 1.00 72.94 177 LYS A N 1
ATOM 1422 C CA . LYS A 1 177 ? -2.693 20.063 -9.714 1.00 72.94 177 LYS A CA 1
ATOM 1423 C C . LYS A 1 177 ? -1.853 20.748 -10.781 1.00 72.94 177 LYS A C 1
ATOM 1425 O O . LYS A 1 177 ? -1.119 21.670 -10.465 1.00 72.94 177 LYS A O 1
ATOM 1430 N N . GLY A 1 178 ? -1.997 20.321 -12.036 1.00 68.00 178 GLY A N 1
ATOM 1431 C CA . GLY A 1 178 ? -1.376 20.997 -13.181 1.00 68.00 178 GLY A CA 1
ATOM 1432 C C . GLY A 1 178 ? 0.124 21.247 -12.988 1.00 68.00 178 GLY A C 1
ATOM 1433 O O . GLY A 1 178 ? 0.880 20.292 -12.826 1.00 68.00 178 GLY A O 1
ATOM 1434 N N . GLU A 1 179 ? 0.514 22.524 -13.001 1.00 60.19 179 GLU A N 1
ATOM 1435 C CA . GLU A 1 179 ? 1.899 23.011 -12.893 1.00 60.19 179 GLU A CA 1
ATOM 1436 C C . GLU A 1 179 ? 2.389 23.225 -11.444 1.00 60.19 179 GLU A C 1
ATOM 1438 O O . GLU A 1 179 ? 3.542 23.601 -11.242 1.00 60.19 179 GLU A O 1
ATOM 1443 N N . ASP A 1 180 ? 1.559 22.972 -10.422 1.00 58.69 180 ASP A N 1
ATOM 1444 C CA . ASP A 1 180 ? 1.971 23.150 -9.026 1.00 58.69 180 ASP A CA 1
ATOM 1445 C C . ASP A 1 180 ? 3.009 22.089 -8.623 1.00 58.69 180 ASP A C 1
ATOM 1447 O O . ASP A 1 180 ? 2.697 20.907 -8.430 1.00 58.69 180 ASP A O 1
ATOM 1451 N N . LEU A 1 181 ? 4.255 22.531 -8.445 1.00 62.09 181 LEU A N 1
ATOM 1452 C CA . LEU A 1 181 ? 5.351 21.693 -7.969 1.00 62.09 181 LEU A CA 1
ATOM 1453 C C . LEU A 1 181 ? 5.103 21.235 -6.525 1.00 62.09 181 LEU A C 1
ATOM 1455 O O . LEU A 1 181 ? 4.806 22.025 -5.622 1.00 62.09 181 LEU A O 1
ATOM 1459 N N . LEU A 1 182 ? 5.270 19.936 -6.277 1.00 60.59 182 LEU A N 1
ATOM 1460 C CA . LEU A 1 182 ? 5.225 19.376 -4.930 1.00 60.59 182 LEU A CA 1
ATOM 1461 C C . LEU A 1 182 ? 6.569 19.598 -4.234 1.00 60.59 182 LEU A C 1
ATOM 1463 O O . LEU A 1 182 ? 7.545 18.921 -4.525 1.00 60.59 182 LEU A O 1
ATOM 1467 N N . LYS A 1 183 ? 6.590 20.515 -3.264 1.00 61.59 183 LYS A N 1
ATOM 1468 C CA . LYS A 1 183 ? 7.825 20.988 -2.608 1.00 61.59 183 LYS A CA 1
ATOM 1469 C C . LYS A 1 183 ? 8.263 20.173 -1.386 1.00 61.59 183 LYS A C 1
ATOM 1471 O O . LYS A 1 183 ? 9.315 20.421 -0.810 1.00 61.59 183 LYS A O 1
ATOM 1476 N N . THR A 1 184 ? 7.441 19.227 -0.925 1.00 61.25 184 THR A N 1
ATOM 1477 C CA . THR A 1 184 ? 7.750 18.448 0.284 1.00 61.25 184 THR A CA 1
ATOM 1478 C C . THR A 1 184 ? 8.714 17.313 -0.034 1.00 61.25 184 THR A C 1
ATOM 1480 O O . THR A 1 184 ? 8.327 16.355 -0.709 1.00 61.25 184 THR A O 1
ATOM 1483 N N . TRP A 1 185 ? 9.916 17.377 0.535 1.00 59.16 185 TRP A N 1
ATOM 1484 C CA . TRP A 1 185 ? 10.873 16.277 0.493 1.00 59.16 185 TRP A CA 1
ATOM 1485 C C . TRP A 1 185 ? 10.303 15.043 1.205 1.00 59.16 185 TRP A C 1
ATOM 1487 O O . TRP A 1 185 ? 9.898 15.102 2.368 1.00 59.16 185 TRP A O 1
ATOM 1497 N N . CYS A 1 186 ? 10.196 13.935 0.478 1.00 61.59 186 CYS A N 1
ATOM 1498 C CA . CYS A 1 186 ? 9.720 12.654 0.984 1.00 61.59 186 CYS A CA 1
ATOM 1499 C C . CYS A 1 186 ? 10.174 11.519 0.061 1.00 61.59 186 CYS A C 1
ATOM 1501 O O . CYS A 1 186 ? 10.537 11.763 -1.087 1.00 61.59 186 CYS A O 1
ATOM 1503 N N . GLY A 1 187 ? 10.135 10.291 0.574 1.00 60.47 187 GLY A N 1
ATOM 1504 C CA . GLY A 1 187 ? 10.602 9.104 -0.134 1.00 60.47 187 GLY A CA 1
ATOM 1505 C C . GLY A 1 187 ? 11.969 8.624 0.352 1.00 60.47 187 GLY A C 1
ATOM 1506 O O . GLY A 1 187 ? 12.557 9.171 1.287 1.00 60.47 187 GLY A O 1
ATOM 1507 N N . SER A 1 188 ? 12.451 7.552 -0.266 1.00 66.25 188 SER A N 1
ATOM 1508 C CA . SER A 1 188 ? 13.682 6.871 0.139 1.00 66.25 188 SER A CA 1
ATOM 1509 C C . SER A 1 188 ? 14.866 7.343 -0.721 1.00 66.25 188 SER A C 1
ATOM 1511 O O . SER A 1 188 ? 14.762 7.249 -1.946 1.00 66.25 188 SER A O 1
ATOM 1513 N N . PRO A 1 189 ? 15.997 7.809 -0.140 1.00 69.81 189 PRO A N 1
ATOM 1514 C CA . PRO A 1 189 ? 17.076 8.468 -0.890 1.00 69.81 189 PRO A CA 1
ATOM 1515 C C . PRO A 1 189 ? 17.583 7.729 -2.144 1.00 69.81 189 PRO A C 1
ATOM 1517 O O . PRO A 1 189 ? 17.790 8.391 -3.155 1.00 69.81 189 PRO A O 1
ATOM 1520 N N . PRO A 1 190 ? 17.722 6.386 -2.167 1.00 66.38 190 PRO A N 1
ATOM 1521 C CA . PRO A 1 190 ? 18.189 5.677 -3.366 1.00 66.38 190 PRO A CA 1
ATOM 1522 C C . PRO A 1 190 ? 17.230 5.722 -4.569 1.00 66.38 190 PRO A C 1
ATOM 1524 O O . PRO A 1 190 ? 17.645 5.425 -5.684 1.00 66.38 190 PRO A O 1
ATOM 1527 N N . TYR A 1 191 ? 15.955 6.054 -4.345 1.00 71.25 191 TYR A N 1
ATOM 1528 C CA . TYR A 1 191 ? 14.895 6.078 -5.363 1.00 71.25 191 TYR A CA 1
ATOM 1529 C C . TYR A 1 191 ? 14.392 7.497 -5.658 1.00 71.25 191 TYR A C 1
ATOM 1531 O O . TYR A 1 191 ? 13.475 7.679 -6.459 1.00 71.25 191 TYR A O 1
ATOM 1539 N N . ALA A 1 192 ? 14.960 8.499 -4.988 1.00 64.94 192 ALA A N 1
ATOM 1540 C CA . ALA A 1 192 ? 14.603 9.890 -5.184 1.00 64.94 192 ALA A CA 1
ATOM 1541 C C . ALA A 1 192 ? 15.174 10.398 -6.516 1.00 64.94 192 ALA A C 1
ATOM 1543 O O . ALA A 1 192 ? 16.335 10.164 -6.851 1.00 64.94 192 ALA A O 1
ATOM 1544 N N . ALA A 1 193 ? 14.335 11.092 -7.279 1.00 70.44 193 ALA A N 1
ATOM 1545 C CA . ALA A 1 193 ? 14.734 11.742 -8.516 1.00 70.44 193 ALA A CA 1
ATOM 1546 C C . ALA A 1 193 ? 15.723 12.900 -8.229 1.00 70.44 193 ALA A C 1
ATOM 1548 O O . ALA A 1 193 ? 15.673 13.483 -7.140 1.00 70.44 193 ALA A O 1
ATOM 1549 N N . PRO A 1 194 ? 16.650 13.220 -9.152 1.00 70.56 194 PRO A N 1
ATOM 1550 C CA . PRO A 1 194 ? 17.750 14.161 -8.907 1.00 70.56 194 PRO A CA 1
ATOM 1551 C C . PRO A 1 194 ? 17.286 15.563 -8.482 1.00 70.56 194 PRO A C 1
ATOM 1553 O O . PRO A 1 194 ? 17.934 16.192 -7.646 1.00 70.56 194 PRO A O 1
ATOM 1556 N N . GLU A 1 195 ? 16.131 16.027 -8.959 1.00 69.19 195 GLU A N 1
ATOM 1557 C CA . GLU A 1 195 ? 15.539 17.311 -8.573 1.00 69.19 195 GLU A CA 1
ATOM 1558 C C . GLU A 1 195 ? 15.253 17.423 -7.063 1.00 69.19 195 GLU A C 1
ATOM 1560 O O . GLU A 1 195 ? 15.297 18.521 -6.511 1.00 69.19 195 GLU A O 1
ATOM 1565 N N . LEU A 1 196 ? 15.047 16.296 -6.364 1.00 57.31 196 LEU A N 1
ATOM 1566 C CA . LEU A 1 196 ? 14.852 16.270 -4.909 1.00 57.31 196 LEU A CA 1
ATOM 1567 C C . LEU A 1 196 ? 16.140 16.561 -4.124 1.00 57.31 196 LEU A C 1
ATOM 1569 O O . LEU A 1 196 ? 16.058 16.908 -2.947 1.00 57.31 196 LEU A O 1
ATOM 1573 N N . PHE A 1 197 ? 17.313 16.409 -4.744 1.00 58.16 197 PHE A N 1
ATOM 1574 C CA . PHE A 1 197 ? 18.617 16.706 -4.138 1.00 58.16 197 PHE A CA 1
ATOM 1575 C C . PHE A 1 197 ? 19.156 18.076 -4.544 1.00 58.16 197 PHE A C 1
ATOM 1577 O O . PHE A 1 197 ? 19.954 18.662 -3.818 1.00 58.16 197 PHE A O 1
ATOM 1584 N N . GLU A 1 198 ? 18.712 18.595 -5.688 1.00 60.31 198 GLU A N 1
ATOM 1585 C CA . GLU A 1 198 ? 19.148 19.892 -6.206 1.00 60.31 198 GLU A CA 1
ATOM 1586 C C . GLU A 1 198 ? 18.401 21.079 -5.579 1.00 60.31 198 GLU A C 1
ATOM 1588 O O . GLU A 1 198 ? 18.782 22.222 -5.820 1.00 60.31 198 GLU A O 1
ATOM 1593 N N . GLY A 1 199 ? 17.352 20.834 -4.781 1.00 50.38 199 GLY A N 1
ATOM 1594 C CA . GLY A 1 199 ? 16.576 21.889 -4.119 1.00 50.38 199 GLY A CA 1
ATOM 1595 C C . GLY A 1 199 ? 15.951 22.890 -5.094 1.00 50.38 199 GLY A C 1
ATOM 1596 O O . GLY A 1 199 ? 15.650 24.011 -4.692 1.00 50.38 199 GLY A O 1
ATOM 1597 N N . LYS A 1 200 ? 15.808 22.514 -6.372 1.00 44.75 200 LYS A N 1
ATOM 1598 C CA . LYS A 1 200 ? 15.313 23.406 -7.420 1.00 44.75 200 LYS A CA 1
ATOM 1599 C C . LYS A 1 200 ? 13.835 23.700 -7.178 1.00 44.75 200 LYS A C 1
ATOM 1601 O O . LYS A 1 200 ? 13.010 22.787 -7.136 1.00 44.75 200 LYS A O 1
ATOM 1606 N N . GLU A 1 201 ? 13.585 24.986 -6.949 1.00 42.12 201 GLU A N 1
ATOM 1607 C CA . GLU A 1 201 ? 12.300 25.611 -6.616 1.00 42.12 201 GLU A CA 1
ATOM 1608 C C . GLU A 1 201 ? 11.279 25.597 -7.753 1.00 42.12 201 GLU A C 1
ATOM 1610 O O . GLU A 1 201 ? 11.692 25.644 -8.935 1.00 42.12 201 GLU A O 1
#

Radius of gyration: 24.84 Å; Cα contacts (8 Å, |Δi|>4): 290; chains: 1; bounding box: 37×78×89 Å

Organism: Ciona intestinalis (NCBI:txid7719)

Sequence (201 aa):
MTSNGQVGDASCQQNNSHKPPSYVRVGCYEIERTIGKGNFAVVKLATHIQTKAKVAIKIVDKTQLDKENLKKIYREIEIMKELRHPHIIKLYQVMQTENKLFLVTEYASSGEIFDHLVAHGRMAEREARIKFKQIVAAVYYCHSRHVVHRDLKAENLLLDAGKNIKIADFGFANYYKGEDLLKTWCGSPPYAAPELFEGKE

InterPro domains:
  IPR000719 Protein kinase domain [PF00069] (29-199)
  IPR000719 Protein kinase domain [PS50011] (29-201)
  IPR000719 Protein kinase domain [SM00220] (29-201)
  IPR008271 Serine/threonine-protein kinase, active site [PS00108] (147-159)
  IPR011009 Protein kinase-like domain superfamily [SSF56112] (26-200)
  IPR017441 Protein kinase, ATP binding site [PS00107] (35-58)

pLDDT: mean 83.78, std 19.47, range [29.98, 98.38]

Solvent-accessible surface area (backbone atoms only — not comparable to full-atom values): 11903 Å² total; per-residue (Å²): 134,88,81,86,88,79,90,80,85,82,78,76,77,78,75,80,76,76,71,72,78,85,68,54,68,59,90,66,27,42,52,60,60,76,77,45,77,57,97,61,35,40,27,25,37,27,33,32,69,85,82,63,44,65,28,29,35,42,39,32,46,52,82,82,46,57,77,65,58,49,51,38,52,53,48,26,50,54,53,38,71,73,52,83,50,92,30,38,55,39,61,76,46,78,50,75,57,98,51,37,39,36,42,32,25,58,52,49,76,57,41,37,50,43,61,52,37,71,75,68,41,81,71,55,67,76,57,46,50,55,47,50,53,42,49,51,53,39,52,50,55,34,47,78,68,35,34,46,52,61,45,76,47,51,81,31,29,26,16,27,87,86,66,44,49,24,43,46,74,46,67,61,36,44,79,55,60,92,86,58,77,83,84,73,90,70,59,51,78,94,65,54,59,70,63,79,76,66,70,70,127